Protein AF-X1AEB2-F1 (afdb_monomer)

Mean predicted aligned error: 13.51 Å

Solvent-accessible surface area (backbone atoms only — not comparable to full-atom values): 13154 Å² total; per-residue (Å²): 128,85,58,69,58,67,77,50,51,92,64,66,49,50,8,52,61,32,10,14,19,81,80,12,22,39,49,102,87,42,63,46,46,67,88,16,84,50,9,80,43,73,26,19,49,44,64,61,50,51,65,66,57,39,50,47,50,43,33,65,44,24,44,47,94,62,36,56,89,68,48,69,84,74,52,98,51,64,59,78,21,71,39,35,38,60,48,68,48,100,84,70,50,76,34,51,29,34,42,49,51,53,64,23,59,37,31,46,43,69,50,48,59,60,23,62,39,73,44,26,29,36,41,31,46,21,52,19,58,31,50,64,68,34,59,55,39,34,56,15,46,45,24,27,36,42,32,46,26,36,16,57,36,56,72,71,62,50,52,63,33,51,69,50,29,49,39,28,34,44,33,48,23,54,25,60,28,66,61,79,84,61,70,58,66,79,66,36,86,61,52,77,42,79,40,64,52,68,46,61,54,89,84,76,82,59,88,75,60,62,64,69,66,67,76,71,81,81,85,88,87,86,80,85,90,81,83,86,88,86,80,89,86,89,130

Nearest PDB structures (foldseek):
  7txh-assembly2_E  TM=8.711E-01  e=1.661E-03  Homo sapiens
  8ben-assembly4_D  TM=8.365E-01  e=1.568E-03  Mus musculus
  4psj-assembly1_A  TM=6.497E-01  e=6.962E-04  synthetic construct
  3rgx-assembly1_A  TM=7.515E-01  e=6.680E-03  Arabidopsis thaliana
  4pq8-assembly1_A  TM=6.400E-01  e=4.201E-03  synthetic construct

Foldseek 3Di:
DDDPCVVCPPQFQAADQQWEDLQRGDDPVTHTDHNLNLRRDGSHNDSQNPPLVLVVCQCVQFVVVQWPPWCPPVDPDRCPTPQWHWDADPVRDIFTATRARAPGQTEGEGDLSNLQRQNHAYYAPAPYQYAYDCPNNLNNANHAEDAHHHHQYADCPPVLSCLSHLYAEYHHAPYNHADDDDPSVVVNPNHLYDHHHPYNYDDDDDPVCVVNVVPPPDDDDDDDPDDDDDDDDDD

Organism: NCBI:txid412755

pLDDT: mean 79.97, std 20.57, range [28.36, 98.88]

InterPro domains:
  IPR001611 Leucine-rich repeat [PF00560] (120-135)
  IPR001611 Leucine-rich repeat [PF00560] (166-188)
  IPR032675 Leucine-rich repeat domain superfamily [G3DSA:3.80.10.10] (50-216)
  IPR052595 Leucine-rich repeat-containing protein 69/Receptor-like [PTHR48057] (47-199)

Radius of gyration: 23.83 Å; Cα contacts (8 Å, |Δi|>4): 465; chains: 1; bounding box: 68×34×89 Å

Secondary structure (DSSP, 8-state):
--SHHHHHGGG--BPPTT-B-TTSB--SS-PPBS--TT--STTBS-SS--HHHHHHHHHHHTTGGG-TT--TTSSS-GGGSTTEEEEE-TTS-EEEEEEE-TTS--EEE--GGGGG-TT--EEE--SSEEE---TTGGG-TT--EEE-TTS-----TTGGGGGGS---EEE--S----SPPPGGGTT-TT--EEE-TT--------TTHHHHTTS--SS----------------

Sequence (235 aa):
MSGAVAYYNCDAILCPIGSWAPEGRSTNSFECEEDCETATFMGSTTCDGDNMRILSDVYEAMNGDKWSDNNWFYSDDECEWTGITCYYGDGGQKFINRVELSDMKLSGTVPSSLFTLVGLEYLDLSNNFISFQFDGIENAKSLQVLDITSTGLDSFDYIEQLAGTSITELYMSNNNVNERIPDSIYDLTGLTILNVSKHLTAMRLHAHAQSFLSDSTSHQFLTPSLHSDCTQQIE

Structure (mmCIF, N/CA/C/O backbone):
data_AF-X1AEB2-F1
#
_entry.id   AF-X1AEB2-F1
#
loop_
_atom_site.group_PDB
_atom_site.id
_atom_site.type_symbol
_atom_site.label_atom_id
_atom_site.label_alt_id
_atom_site.label_comp_id
_atom_site.label_asym_id
_atom_site.label_entity_id
_atom_site.label_seq_id
_atom_site.pdbx_PDB_ins_code
_atom_site.Cartn_x
_atom_site.Cartn_y
_atom_site.Cartn_z
_atom_site.occupancy
_atom_site.B_iso_or_equiv
_atom_site.auth_seq_id
_atom_site.auth_comp_id
_atom_site.auth_asym_id
_atom_site.auth_atom_id
_atom_site.pdbx_PDB_model_num
ATOM 1 N N . MET A 1 1 ? 36.408 -0.844 -24.694 1.00 45.12 1 MET A N 1
ATOM 2 C CA . MET A 1 1 ? 35.111 -0.379 -24.169 1.00 45.12 1 MET A CA 1
ATOM 3 C C . MET A 1 1 ? 34.051 -1.060 -25.004 1.00 45.12 1 MET A C 1
ATOM 5 O O . MET A 1 1 ? 34.036 -0.847 -26.206 1.00 45.12 1 MET A O 1
ATOM 9 N N . SER A 1 2 ? 33.277 -1.952 -24.399 1.00 46.00 2 SER A N 1
ATOM 10 C CA . SER A 1 2 ? 32.191 -2.686 -25.056 1.00 46.00 2 SER A CA 1
ATOM 11 C C . SER A 1 2 ? 30.887 -2.249 -24.394 1.00 46.00 2 SER A C 1
ATOM 13 O O . SER A 1 2 ? 30.890 -2.010 -23.188 1.00 46.00 2 SER A O 1
ATOM 15 N N . GLY A 1 3 ? 29.813 -2.100 -25.167 1.00 55.41 3 GLY A N 1
ATOM 16 C CA . GLY A 1 3 ? 28.525 -1.578 -24.694 1.00 55.41 3 GLY A CA 1
ATOM 17 C C . GLY A 1 3 ? 27.989 -0.459 -25.590 1.00 55.41 3 GLY A C 1
ATOM 18 O O . GLY A 1 3 ? 28.616 -0.112 -26.591 1.00 55.41 3 GLY A O 1
ATOM 19 N N . ALA A 1 4 ? 26.840 0.116 -25.232 1.00 52.41 4 ALA A N 1
ATOM 20 C CA . ALA A 1 4 ? 26.136 1.120 -26.039 1.00 52.41 4 ALA A CA 1
ATOM 21 C C . ALA A 1 4 ? 27.009 2.336 -26.425 1.00 52.41 4 ALA A C 1
ATOM 23 O O . ALA A 1 4 ? 26.892 2.842 -27.537 1.00 52.41 4 ALA A O 1
ATOM 24 N N . VAL A 1 5 ? 27.961 2.734 -25.572 1.00 52.56 5 VAL A N 1
ATOM 25 C CA . VAL A 1 5 ? 28.935 3.814 -25.843 1.00 52.56 5 VAL A CA 1
ATOM 26 C C . VAL A 1 5 ? 29.824 3.518 -27.060 1.00 52.56 5 VAL A C 1
ATOM 28 O O . VAL A 1 5 ? 30.168 4.422 -27.813 1.00 52.56 5 VAL A O 1
ATOM 31 N N . ALA A 1 6 ? 30.176 2.252 -27.302 1.00 59.22 6 ALA A N 1
ATOM 32 C CA . ALA A 1 6 ? 30.982 1.864 -28.462 1.00 59.22 6 ALA A CA 1
ATOM 33 C C . ALA A 1 6 ? 30.172 1.823 -29.769 1.00 59.22 6 ALA A C 1
ATOM 35 O O . ALA A 1 6 ? 30.756 1.880 -30.847 1.00 59.22 6 ALA A O 1
ATOM 36 N N . TYR A 1 7 ? 28.844 1.702 -29.676 1.00 63.41 7 TYR A N 1
ATOM 37 C CA . TYR A 1 7 ? 27.950 1.626 -30.831 1.00 63.41 7 TYR A CA 1
ATOM 38 C C . TYR A 1 7 ? 27.425 3.008 -31.249 1.00 63.41 7 TYR A C 1
ATOM 40 O O . TYR A 1 7 ? 27.371 3.303 -32.439 1.00 63.41 7 TYR A O 1
ATOM 48 N N . TYR A 1 8 ? 27.086 3.868 -30.282 1.00 63.88 8 TYR A N 1
ATOM 49 C CA . TYR A 1 8 ? 26.501 5.195 -30.523 1.00 63.88 8 TYR A CA 1
ATOM 50 C C . TYR A 1 8 ? 27.502 6.360 -30.373 1.00 63.88 8 TYR A C 1
ATOM 52 O O . TYR A 1 8 ? 27.122 7.514 -30.535 1.00 63.88 8 TYR A O 1
ATOM 60 N N . ASN A 1 9 ? 28.784 6.089 -30.089 1.00 67.19 9 ASN A N 1
ATOM 61 C CA . ASN A 1 9 ? 29.819 7.110 -29.863 1.00 67.19 9 ASN A CA 1
ATOM 62 C C . ASN A 1 9 ? 29.365 8.191 -28.851 1.00 67.19 9 ASN A C 1
ATOM 64 O O . ASN A 1 9 ? 28.876 7.862 -27.773 1.00 67.19 9 ASN A O 1
ATOM 68 N N . CYS A 1 10 ? 29.553 9.476 -29.168 1.00 60.38 10 CYS A N 1
ATOM 69 C CA . CYS A 1 10 ? 29.233 10.605 -28.292 1.00 60.38 10 CYS A CA 1
ATOM 70 C C . CYS A 1 10 ? 27.743 10.995 -28.298 1.00 60.38 10 CYS A C 1
ATOM 72 O O . CYS A 1 10 ? 27.383 11.940 -27.602 1.00 60.38 10 CYS A O 1
ATOM 74 N N . ASP A 1 11 ? 26.890 10.278 -29.037 1.00 60.31 11 ASP A N 1
ATOM 75 C CA . ASP A 1 11 ? 25.451 10.565 -29.152 1.00 60.31 11 ASP A CA 1
ATOM 76 C C . ASP A 1 11 ? 24.613 9.834 -28.082 1.00 60.31 11 ASP A C 1
ATOM 78 O O . ASP A 1 11 ? 23.386 9.803 -28.133 1.00 60.31 11 ASP A O 1
ATOM 82 N N . ALA A 1 12 ? 25.264 9.227 -27.086 1.00 64.31 12 ALA A N 1
ATOM 83 C CA . ALA A 1 12 ? 24.610 8.562 -25.964 1.00 64.31 12 ALA A CA 1
ATOM 84 C C . ALA A 1 12 ? 24.383 9.539 -24.794 1.00 64.31 12 ALA A C 1
ATOM 86 O O . ALA A 1 12 ? 25.017 9.414 -23.745 1.00 64.31 12 ALA A O 1
ATOM 87 N N . ILE A 1 13 ? 23.498 10.527 -24.970 1.00 78.31 13 ILE A N 1
ATOM 88 C CA . ILE A 1 13 ? 23.087 11.415 -23.870 1.00 78.31 13 ILE A CA 1
ATOM 89 C C . ILE A 1 13 ? 22.086 10.663 -22.995 1.00 78.31 13 ILE A C 1
ATOM 91 O O . ILE A 1 13 ? 20.896 10.610 -23.306 1.00 78.31 13 ILE A O 1
ATOM 95 N N . LEU A 1 14 ? 22.589 10.053 -21.920 1.00 85.12 14 LEU A N 1
ATOM 96 C CA . LEU A 1 14 ? 21.755 9.413 -20.906 1.00 85.12 14 LEU A CA 1
ATOM 97 C C . LEU A 1 14 ? 20.730 10.405 -20.353 1.00 85.12 14 LEU A C 1
ATOM 99 O O . LEU A 1 14 ? 21.040 11.588 -20.195 1.00 85.12 14 LEU A O 1
ATOM 103 N N . CYS A 1 15 ? 19.534 9.912 -20.036 1.00 87.00 15 CYS A N 1
ATOM 104 C CA . CYS A 1 15 ? 18.516 10.755 -19.423 1.00 87.00 15 CYS A CA 1
ATOM 105 C C . CYS A 1 15 ? 19.023 11.336 -18.097 1.00 87.00 15 CYS A C 1
ATOM 107 O O . CYS A 1 15 ? 19.613 10.596 -17.303 1.00 87.00 15 CYS A O 1
ATOM 109 N N . PRO A 1 16 ? 18.888 12.651 -17.858 1.00 88.00 16 PRO A N 1
ATOM 110 C CA . PRO A 1 16 ? 19.284 13.241 -16.588 1.00 88.00 16 PRO A CA 1
ATOM 111 C C . PRO A 1 16 ? 18.495 12.640 -15.416 1.00 88.00 16 PRO A C 1
ATOM 113 O O . PRO A 1 16 ? 17.420 12.071 -15.588 1.00 88.00 16 PRO A O 1
ATOM 116 N N . ILE A 1 17 ? 19.038 12.779 -14.206 1.00 84.00 17 ILE A N 1
ATOM 117 C CA . ILE A 1 17 ? 18.308 12.451 -12.974 1.00 84.00 17 ILE A CA 1
ATOM 118 C C . ILE A 1 17 ? 16.997 13.248 -12.963 1.00 84.00 17 ILE A C 1
ATOM 120 O O . ILE A 1 17 ? 17.007 14.431 -13.306 1.00 84.00 17 ILE A O 1
ATOM 124 N N . GLY A 1 18 ? 15.896 12.612 -12.573 1.00 80.44 18 GLY A N 1
ATOM 125 C CA . GLY A 1 18 ? 14.560 13.199 -12.659 1.00 80.44 18 GLY A CA 1
ATOM 126 C C . GLY A 1 18 ? 13.882 12.995 -14.016 1.00 80.44 18 GLY A C 1
ATOM 127 O O . GLY A 1 18 ? 12.849 13.605 -14.271 1.00 80.44 18 GLY A O 1
ATOM 128 N N . SER A 1 19 ? 14.464 12.184 -14.907 1.00 87.25 19 SER A N 1
ATOM 129 C CA . SER A 1 19 ? 13.898 11.886 -16.225 1.00 87.25 19 SER A CA 1
ATOM 130 C C . SER A 1 19 ? 14.221 10.467 -16.687 1.00 87.25 19 SER A C 1
ATOM 132 O O . SER A 1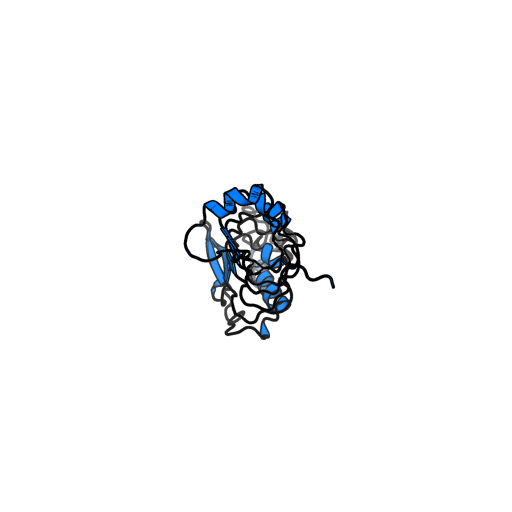 19 ? 15.201 9.858 -16.242 1.00 87.25 19 SER A O 1
ATOM 134 N N . TRP A 1 20 ? 13.429 9.947 -17.619 1.00 88.38 20 TRP A N 1
ATOM 135 C CA . TRP A 1 20 ? 13.590 8.591 -18.140 1.00 88.38 20 TRP A CA 1
ATOM 136 C C . TRP A 1 20 ? 13.324 8.520 -19.647 1.00 88.38 20 TRP A C 1
ATOM 138 O O . TRP A 1 20 ? 12.688 9.395 -20.224 1.00 88.38 20 TRP A O 1
ATOM 148 N N . ALA A 1 21 ? 13.800 7.459 -20.292 1.00 82.88 21 ALA A N 1
ATOM 149 C CA . ALA A 1 21 ? 13.379 7.060 -21.638 1.00 82.88 21 ALA A CA 1
ATOM 150 C C . ALA A 1 21 ? 13.563 5.545 -21.777 1.00 82.88 21 ALA A C 1
ATOM 152 O O . ALA A 1 21 ? 14.445 5.017 -21.107 1.00 82.88 21 ALA A O 1
ATOM 153 N N . PRO A 1 22 ? 12.848 4.830 -22.661 1.00 77.12 22 PRO A N 1
ATOM 154 C CA . PRO A 1 22 ? 12.946 3.367 -22.769 1.00 77.12 22 PRO A CA 1
ATOM 155 C C . PRO A 1 22 ? 14.379 2.837 -22.960 1.00 77.12 22 PRO A C 1
ATOM 157 O O . PRO A 1 22 ? 14.747 1.786 -22.440 1.00 77.12 22 PRO A O 1
ATOM 160 N N . GLU A 1 23 ? 15.230 3.581 -23.668 1.00 79.12 23 GLU A N 1
ATOM 161 C CA . GLU A 1 23 ? 16.638 3.237 -23.895 1.00 79.12 23 GLU A CA 1
ATOM 162 C C . GLU A 1 23 ? 17.606 3.857 -22.873 1.00 79.12 23 GLU A C 1
ATOM 164 O O . GLU A 1 23 ? 18.828 3.770 -23.051 1.00 79.12 23 GLU A O 1
ATOM 169 N N . GLY A 1 24 ? 17.085 4.521 -21.839 1.00 81.62 24 GLY A N 1
ATOM 170 C CA . GLY A 1 24 ? 17.862 5.220 -20.818 1.00 81.62 24 GLY A CA 1
ATOM 171 C C . GLY A 1 24 ? 18.616 6.424 -21.375 1.00 81.62 24 GLY A C 1
ATOM 172 O O . GLY A 1 24 ? 19.603 6.879 -20.803 1.00 81.62 24 GLY A O 1
ATOM 173 N N . ARG A 1 25 ? 18.223 6.920 -22.546 1.00 86.69 25 ARG A N 1
ATOM 174 C CA . ARG A 1 25 ? 18.853 8.057 -23.210 1.00 86.69 25 ARG A CA 1
ATOM 175 C C . ARG A 1 25 ? 17.882 8.726 -24.158 1.00 86.69 25 ARG A C 1
ATOM 177 O O . ARG A 1 25 ? 17.002 8.068 -24.705 1.00 86.69 25 ARG A O 1
ATOM 184 N N . SER A 1 26 ? 18.144 9.993 -24.436 1.00 83.38 26 SER A N 1
ATOM 185 C CA . SER A 1 26 ? 17.472 10.678 -25.529 1.00 83.38 26 SER A CA 1
ATOM 186 C C . SER A 1 26 ? 17.953 10.109 -26.869 1.00 83.38 26 SER A C 1
ATOM 188 O O . SER A 1 26 ? 19.142 9.842 -27.077 1.00 83.38 26 SER A O 1
ATOM 190 N N . THR A 1 27 ? 17.016 9.885 -27.781 1.00 79.88 27 THR A N 1
ATOM 191 C CA . THR A 1 27 ? 17.236 9.445 -29.156 1.00 79.88 27 THR A CA 1
ATOM 192 C C . THR A 1 27 ? 16.414 10.313 -30.105 1.00 79.88 27 THR A C 1
ATOM 194 O O . THR A 1 27 ? 15.501 11.022 -29.698 1.00 79.88 27 THR A O 1
ATOM 197 N N . ASN A 1 28 ? 16.659 10.191 -31.411 1.00 78.94 28 ASN A N 1
ATOM 198 C CA . ASN A 1 28 ? 15.842 10.869 -32.427 1.00 78.94 28 ASN A CA 1
ATOM 199 C C . ASN A 1 28 ? 14.360 10.442 -32.421 1.00 78.94 28 ASN A C 1
ATOM 201 O O . ASN A 1 28 ? 13.561 11.022 -33.152 1.00 78.94 28 ASN A O 1
ATOM 205 N N . SER A 1 29 ? 14.010 9.368 -31.708 1.00 78.19 29 SER A N 1
ATOM 206 C CA . SER A 1 29 ? 12.657 8.803 -31.659 1.00 78.19 29 SER A CA 1
ATOM 207 C C . SER A 1 29 ? 12.001 8.930 -30.286 1.00 78.19 29 SER A C 1
ATOM 209 O O . SER A 1 29 ? 10.782 8.839 -30.211 1.00 78.19 29 SER A O 1
ATOM 211 N N . PHE A 1 30 ? 12.792 9.142 -29.234 1.00 73.81 30 PHE A N 1
ATOM 212 C CA . PHE A 1 30 ? 12.340 9.225 -27.850 1.00 73.81 30 PHE A CA 1
ATOM 213 C C . PHE A 1 30 ? 13.208 10.223 -27.095 1.00 73.81 30 PHE A C 1
ATOM 215 O O . PHE A 1 30 ? 14.402 9.990 -26.918 1.00 73.81 30 PHE A O 1
ATOM 222 N N . GLU A 1 31 ? 12.611 11.330 -26.667 1.00 88.12 31 GLU A N 1
ATOM 223 C CA . GLU A 1 31 ? 13.245 12.271 -25.745 1.00 88.12 31 GLU A CA 1
ATOM 224 C C . GLU A 1 31 ? 13.062 11.785 -24.303 1.00 88.12 31 GLU A C 1
ATOM 226 O O . GLU A 1 31 ? 12.172 10.984 -24.021 1.00 88.12 31 GLU A O 1
ATOM 231 N N . CYS A 1 32 ? 13.927 12.244 -23.399 1.00 87.25 32 CYS A N 1
ATOM 232 C CA . CYS A 1 32 ? 13.776 11.929 -21.985 1.00 87.25 32 CYS A CA 1
ATOM 233 C C . CYS A 1 32 ? 12.569 12.676 -21.430 1.00 87.25 32 CYS A C 1
ATOM 235 O O . CYS A 1 32 ? 12.519 13.903 -21.498 1.00 87.25 32 CYS A O 1
ATOM 237 N N . GLU A 1 33 ? 11.613 11.933 -20.895 1.00 86.19 33 GLU A N 1
ATOM 238 C CA . GLU A 1 33 ? 10.446 12.491 -20.231 1.00 86.19 33 GLU A CA 1
ATOM 239 C C . GLU A 1 33 ? 10.867 12.997 -18.848 1.00 86.19 33 GLU A C 1
ATOM 241 O O . GLU A 1 33 ? 11.431 12.244 -18.049 1.00 86.19 33 GLU A O 1
ATOM 246 N N . GLU A 1 34 ? 10.671 14.297 -18.625 1.00 81.06 34 GLU A N 1
ATOM 247 C CA . GLU A 1 34 ? 10.978 15.002 -17.376 1.00 81.06 34 GLU A CA 1
ATOM 248 C C . GLU A 1 34 ? 9.889 14.756 -16.308 1.00 81.06 34 GLU A C 1
ATOM 250 O O . GLU A 1 34 ? 8.920 14.044 -16.557 1.00 81.06 34 GLU A O 1
ATOM 255 N N . ASP A 1 35 ? 10.058 15.318 -15.106 1.00 76.19 35 ASP A N 1
ATOM 256 C CA . ASP A 1 35 ? 9.158 15.145 -13.946 1.00 76.19 35 ASP A CA 1
ATOM 257 C C . ASP A 1 35 ? 9.061 13.707 -13.413 1.00 76.19 35 ASP A C 1
ATOM 259 O O . ASP A 1 35 ? 8.082 13.287 -12.797 1.00 76.19 35 ASP A O 1
ATOM 263 N N . CYS A 1 36 ? 10.145 12.960 -13.583 1.00 71.25 36 CYS A N 1
ATOM 264 C CA . CYS A 1 36 ? 10.282 11.616 -13.078 1.00 71.25 36 CYS A CA 1
ATOM 265 C C . CYS A 1 36 ? 11.038 11.592 -11.743 1.00 71.25 36 CYS A C 1
ATOM 267 O O . CYS A 1 36 ? 12.209 11.212 -11.689 1.00 71.25 36 CYS A O 1
ATOM 269 N N . GLU A 1 37 ? 10.397 12.015 -10.649 1.00 67.81 37 GLU A N 1
ATOM 270 C CA . GLU A 1 37 ? 11.043 12.151 -9.323 1.00 67.81 37 GLU A CA 1
ATOM 271 C C . GLU A 1 37 ? 11.687 10.848 -8.807 1.00 67.81 37 GLU A C 1
ATOM 273 O O . GLU A 1 37 ? 12.601 10.861 -7.980 1.00 67.81 37 GLU A O 1
ATOM 278 N N . THR A 1 38 ? 11.243 9.712 -9.337 1.00 67.62 38 THR A N 1
ATOM 279 C CA . THR A 1 38 ? 11.718 8.364 -9.032 1.00 67.62 38 THR A CA 1
ATOM 280 C C . THR A 1 38 ? 12.955 7.934 -9.836 1.00 67.62 38 THR A C 1
ATOM 282 O O . THR A 1 38 ? 13.644 6.994 -9.426 1.00 67.62 38 THR A O 1
ATOM 285 N N . ALA A 1 39 ? 13.284 8.620 -10.937 1.00 74.38 39 ALA A N 1
ATOM 286 C CA . ALA A 1 39 ? 14.457 8.370 -11.774 1.00 74.38 39 ALA A CA 1
ATOM 287 C C . ALA A 1 39 ? 15.728 8.962 -11.139 1.00 74.38 39 ALA A C 1
ATOM 289 O O . ALA A 1 39 ? 16.251 9.998 -11.554 1.00 74.38 39 ALA A O 1
ATOM 290 N N . THR A 1 40 ? 16.248 8.304 -10.104 1.00 76.25 40 THR A N 1
ATOM 291 C CA . THR A 1 40 ? 17.387 8.802 -9.308 1.00 76.25 40 THR A CA 1
ATOM 292 C C . THR A 1 40 ? 18.758 8.587 -9.959 1.00 76.25 40 THR A C 1
ATOM 294 O O . THR A 1 40 ? 19.759 9.130 -9.485 1.00 76.25 40 THR A O 1
ATOM 297 N N . PHE A 1 41 ? 18.822 7.842 -11.068 1.00 76.75 41 PHE A N 1
ATOM 298 C CA . PHE A 1 41 ? 20.057 7.537 -11.790 1.00 76.75 41 PHE A CA 1
ATOM 299 C C . PHE A 1 41 ? 20.054 8.128 -13.202 1.00 76.75 41 PHE A C 1
ATOM 301 O O . PHE A 1 41 ? 19.031 8.140 -13.890 1.00 76.75 41 PHE A O 1
ATOM 308 N N . MET A 1 42 ? 21.230 8.575 -13.661 1.00 82.81 42 MET A N 1
ATOM 309 C CA . MET A 1 42 ? 21.408 8.947 -15.065 1.00 82.81 42 MET A CA 1
ATOM 310 C C . MET A 1 42 ? 21.142 7.742 -15.964 1.00 82.81 42 MET A C 1
ATOM 312 O O . MET A 1 42 ? 21.782 6.699 -15.834 1.00 82.81 42 MET A O 1
ATOM 316 N N . GLY A 1 43 ? 20.240 7.940 -16.912 1.00 81.19 43 GLY A N 1
ATOM 317 C CA . GLY A 1 43 ? 19.831 6.962 -17.897 1.00 81.19 43 GLY A CA 1
ATOM 318 C C . GLY A 1 43 ? 18.813 5.949 -17.404 1.00 81.19 43 GLY A C 1
ATOM 319 O O . GLY A 1 43 ? 18.841 4.797 -17.832 1.00 81.19 43 GLY A O 1
ATOM 320 N N . SER A 1 44 ? 17.919 6.385 -16.518 1.00 80.50 44 SER A N 1
ATOM 321 C CA . SER A 1 44 ? 16.774 5.589 -16.084 1.00 80.50 44 SER A CA 1
ATOM 322 C C . SER A 1 44 ? 15.941 5.150 -17.293 1.00 80.50 44 SER A C 1
ATOM 324 O O . SER A 1 44 ? 15.605 5.959 -18.161 1.00 80.50 44 SER A O 1
ATOM 326 N N . THR A 1 45 ? 15.666 3.846 -17.364 1.00 77.75 45 THR A N 1
ATOM 327 C CA . THR A 1 45 ? 14.912 3.218 -18.465 1.00 77.75 45 THR A CA 1
ATOM 328 C C . THR A 1 45 ? 13.420 3.097 -18.182 1.00 77.75 45 THR A C 1
ATOM 330 O O . THR A 1 45 ? 12.667 2.661 -19.047 1.00 77.75 45 THR A O 1
ATOM 333 N N . THR A 1 46 ? 12.994 3.511 -16.988 1.00 68.88 46 THR A N 1
ATOM 334 C CA . THR A 1 46 ? 11.614 3.497 -16.499 1.00 68.88 46 THR A CA 1
ATOM 335 C C . THR A 1 46 ? 11.366 4.738 -15.647 1.00 68.88 46 THR A C 1
ATOM 337 O O . THR A 1 46 ? 12.302 5.241 -15.018 1.00 68.88 46 THR A O 1
ATOM 340 N N . CYS A 1 47 ? 10.115 5.209 -15.614 1.00 66.50 47 CYS A N 1
ATOM 341 C CA . CYS A 1 47 ? 9.682 6.263 -14.689 1.00 66.50 47 CYS A CA 1
ATOM 342 C C . CYS A 1 47 ? 8.931 5.784 -13.459 1.00 66.50 47 CYS A C 1
ATOM 344 O O . CYS A 1 47 ? 8.452 6.568 -12.644 1.00 66.50 47 CYS A O 1
ATOM 346 N N . ASP A 1 48 ? 8.847 4.479 -13.293 1.00 62.09 48 ASP A N 1
ATOM 347 C CA . ASP A 1 48 ? 8.410 3.912 -12.041 1.00 62.09 48 ASP A CA 1
ATOM 348 C C . ASP A 1 48 ? 9.655 3.750 -11.185 1.00 62.09 48 ASP A C 1
ATOM 350 O O . ASP A 1 48 ? 10.674 3.218 -11.644 1.00 62.09 48 ASP A O 1
ATOM 354 N N . GLY A 1 49 ? 9.604 4.275 -9.959 1.00 61.03 49 GLY A N 1
ATOM 355 C CA . GLY A 1 49 ? 10.642 4.000 -8.978 1.00 61.03 49 GLY A CA 1
ATOM 356 C C . GLY A 1 49 ? 10.740 2.502 -8.877 1.00 61.03 49 GLY A C 1
ATOM 357 O O . GLY A 1 49 ? 9.750 1.897 -8.496 1.00 61.03 49 GLY A O 1
ATOM 358 N N . ASP A 1 50 ? 11.881 1.959 -9.307 1.00 70.69 50 ASP A N 1
ATOM 359 C CA . ASP A 1 50 ? 12.113 0.527 -9.467 1.00 70.69 50 ASP A CA 1
ATOM 360 C C . ASP A 1 50 ? 11.320 -0.239 -8.405 1.00 70.69 50 ASP A C 1
ATOM 362 O O . ASP A 1 50 ? 11.558 -0.039 -7.209 1.00 70.69 50 ASP A O 1
ATOM 366 N N . ASN A 1 51 ? 10.313 -1.014 -8.826 1.00 84.25 51 ASN A N 1
ATOM 367 C CA . ASN A 1 51 ? 9.460 -1.777 -7.914 1.00 84.25 51 ASN A CA 1
ATOM 368 C C . ASN A 1 51 ? 10.333 -2.526 -6.900 1.00 84.25 51 ASN A C 1
ATOM 370 O O . ASN A 1 51 ? 10.019 -2.569 -5.713 1.00 84.25 51 ASN A O 1
ATOM 374 N N . MET A 1 52 ? 11.489 -3.021 -7.353 1.00 82.94 52 MET A N 1
ATOM 375 C CA . MET A 1 52 ? 12.479 -3.687 -6.523 1.00 82.94 52 MET A CA 1
ATOM 376 C C . MET A 1 52 ? 13.059 -2.775 -5.435 1.00 82.94 52 MET A C 1
ATOM 378 O O . MET A 1 52 ? 13.258 -3.231 -4.313 1.00 82.94 52 MET A O 1
ATOM 382 N N . ARG A 1 53 ? 13.300 -1.486 -5.710 1.00 83.31 53 ARG A N 1
ATOM 383 C CA . ARG A 1 53 ? 13.732 -0.495 -4.708 1.00 83.31 53 ARG A CA 1
ATOM 384 C C . ARG A 1 53 ? 12.639 -0.244 -3.675 1.00 83.31 53 ARG A C 1
ATOM 386 O O . ARG A 1 53 ? 12.931 -0.275 -2.487 1.00 83.31 53 ARG A O 1
ATOM 393 N N . ILE A 1 54 ? 11.400 -0.018 -4.115 1.00 90.00 54 ILE A N 1
ATOM 394 C CA . ILE A 1 54 ? 10.271 0.207 -3.197 1.00 90.00 54 ILE A CA 1
ATOM 395 C C . ILE A 1 54 ? 10.079 -1.014 -2.293 1.00 90.00 54 ILE A C 1
ATOM 397 O O . ILE A 1 54 ? 9.987 -0.877 -1.076 1.00 90.00 54 ILE A O 1
ATOM 401 N N . LEU A 1 55 ? 10.082 -2.216 -2.868 1.00 93.38 55 LEU A N 1
ATOM 402 C CA . LEU A 1 55 ? 9.989 -3.448 -2.093 1.00 93.38 55 LEU A CA 1
ATOM 403 C C . LEU A 1 55 ? 11.223 -3.652 -1.198 1.00 93.38 55 LEU A C 1
ATOM 405 O O . LEU A 1 55 ? 11.077 -4.095 -0.067 1.00 93.38 55 LEU A O 1
ATOM 409 N N . SER A 1 56 ? 12.427 -3.261 -1.619 1.00 91.25 56 SER A N 1
ATOM 410 C CA . SER A 1 56 ? 13.604 -3.297 -0.736 1.00 91.25 56 SER A CA 1
ATOM 411 C C . SER A 1 56 ? 13.421 -2.405 0.495 1.00 91.25 56 SER A C 1
ATOM 413 O O . SER A 1 56 ? 13.691 -2.854 1.608 1.00 91.25 56 SER A O 1
ATOM 415 N N . ASP A 1 57 ? 12.875 -1.195 0.325 1.00 92.25 57 ASP A N 1
ATOM 416 C CA . ASP A 1 57 ? 12.553 -0.303 1.446 1.00 92.25 57 ASP A CA 1
ATOM 417 C C . ASP A 1 57 ? 11.538 -0.964 2.402 1.00 92.25 57 ASP A C 1
ATOM 419 O O . ASP A 1 57 ? 11.699 -0.904 3.621 1.00 92.25 57 ASP A O 1
ATOM 423 N N . VAL A 1 58 ? 10.510 -1.636 1.862 1.00 95.44 58 VAL A N 1
ATOM 424 C CA . VAL A 1 58 ? 9.512 -2.397 2.642 1.00 95.44 58 VAL A CA 1
ATOM 425 C C . VAL A 1 58 ? 10.174 -3.522 3.432 1.00 95.44 58 VAL A C 1
ATOM 427 O O . VAL A 1 58 ? 9.930 -3.660 4.632 1.00 95.44 58 VAL A O 1
ATOM 430 N N . TYR A 1 59 ? 11.042 -4.302 2.787 1.00 95.50 59 TYR A N 1
ATOM 431 C CA . TYR A 1 59 ? 11.775 -5.386 3.432 1.00 95.50 59 TYR A CA 1
ATOM 432 C C . TYR A 1 59 ? 12.629 -4.864 4.592 1.00 95.50 59 TYR A C 1
ATOM 434 O O . TYR A 1 59 ? 12.559 -5.392 5.702 1.00 95.50 59 TYR A O 1
ATOM 442 N N . GLU A 1 60 ? 13.410 -3.806 4.373 1.00 94.88 60 GLU A N 1
ATOM 443 C CA . GLU A 1 60 ? 14.282 -3.237 5.402 1.00 94.88 60 GLU A CA 1
ATOM 444 C C . GLU A 1 60 ? 13.483 -2.616 6.557 1.00 94.88 60 GLU A C 1
ATOM 446 O O . GLU A 1 60 ? 13.724 -2.934 7.727 1.00 94.88 60 GLU A O 1
ATOM 451 N N . ALA A 1 61 ? 12.494 -1.774 6.246 1.00 95.75 61 ALA A N 1
ATOM 452 C CA . ALA A 1 61 ? 11.703 -1.047 7.240 1.00 95.75 61 ALA A CA 1
ATOM 453 C C . ALA A 1 61 ? 10.852 -1.973 8.122 1.00 95.75 61 ALA A C 1
ATOM 455 O O . ALA A 1 61 ? 10.594 -1.663 9.292 1.00 95.75 61 ALA A O 1
ATOM 456 N N . MET A 1 62 ? 10.434 -3.118 7.575 1.00 96.31 62 MET A N 1
ATOM 457 C CA . MET A 1 62 ? 9.508 -4.040 8.230 1.00 96.31 62 MET A CA 1
ATOM 458 C C . MET A 1 62 ? 10.179 -5.338 8.717 1.00 96.31 62 MET A C 1
ATOM 460 O O . MET A 1 62 ? 9.497 -6.331 8.985 1.00 96.31 62 MET A O 1
ATOM 464 N N . ASN A 1 63 ? 11.506 -5.322 8.908 1.00 95.62 63 ASN A N 1
ATOM 465 C CA . ASN A 1 63 ? 12.309 -6.436 9.435 1.00 95.62 63 ASN A CA 1
ATOM 466 C C . ASN A 1 63 ? 12.185 -7.739 8.614 1.00 95.62 63 ASN A C 1
ATOM 468 O O . ASN A 1 63 ? 11.959 -8.811 9.183 1.00 95.62 63 ASN A O 1
ATOM 472 N N . GLY A 1 64 ? 12.373 -7.642 7.297 1.00 94.38 64 GLY A N 1
ATOM 473 C CA . GLY A 1 64 ? 12.305 -8.718 6.298 1.00 94.38 64 GLY A CA 1
ATOM 474 C C . GLY A 1 64 ? 12.958 -10.039 6.687 1.00 94.38 64 GLY A C 1
ATOM 475 O O . GLY A 1 64 ? 12.386 -11.109 6.477 1.00 94.38 64 GLY A O 1
ATOM 476 N N . ASP A 1 65 ? 14.107 -9.965 7.362 1.00 93.31 65 ASP A N 1
ATOM 477 C CA . ASP A 1 65 ? 14.877 -11.130 7.820 1.00 93.31 65 ASP A CA 1
ATOM 478 C C . ASP A 1 65 ? 14.129 -12.015 8.834 1.00 93.31 65 ASP A C 1
ATOM 480 O O . ASP A 1 65 ? 14.553 -13.135 9.126 1.00 93.31 65 ASP A O 1
ATOM 484 N N . LYS A 1 66 ? 13.042 -11.508 9.429 1.00 94.56 66 LYS A N 1
ATOM 485 C CA . LYS A 1 66 ? 12.232 -12.209 10.438 1.00 94.56 66 LYS A CA 1
ATOM 486 C C . LYS A 1 66 ? 10.893 -12.704 9.903 1.00 94.56 66 LYS A C 1
ATOM 488 O O . LYS A 1 66 ? 10.133 -13.300 10.673 1.00 94.56 66 LYS A O 1
ATOM 493 N N . TRP A 1 67 ? 10.589 -12.438 8.637 1.00 95.00 67 TRP A N 1
ATOM 494 C CA . TRP A 1 67 ? 9.311 -12.815 8.053 1.00 95.00 67 TRP A CA 1
ATOM 495 C C . TRP A 1 67 ? 9.177 -14.336 7.942 1.00 95.00 67 TRP A C 1
ATOM 497 O O . TRP A 1 67 ? 10.164 -15.065 7.829 1.00 95.00 67 TRP A O 1
ATOM 507 N N . SER A 1 68 ? 7.943 -14.830 7.992 1.00 92.06 68 SER A N 1
ATOM 508 C CA . SER A 1 68 ? 7.661 -16.260 7.807 1.00 92.06 68 SER A CA 1
ATOM 509 C C . SER A 1 68 ? 7.652 -16.619 6.319 1.00 92.06 68 SER A C 1
ATOM 511 O O . SER A 1 68 ? 7.080 -15.875 5.532 1.00 92.06 68 SER A O 1
ATOM 513 N N . ASP A 1 69 ? 8.270 -17.748 5.949 1.00 81.19 69 ASP A N 1
ATOM 514 C CA . ASP A 1 69 ? 8.256 -18.322 4.589 1.00 81.19 69 ASP A CA 1
ATOM 515 C C . ASP A 1 69 ? 8.516 -17.299 3.461 1.00 81.19 69 ASP A C 1
ATOM 517 O O . ASP A 1 69 ? 7.836 -17.244 2.434 1.00 81.19 69 ASP A O 1
ATOM 521 N N . ASN A 1 70 ? 9.537 -16.468 3.673 1.00 83.50 70 ASN A N 1
ATOM 522 C CA . ASN A 1 70 ? 9.919 -15.386 2.780 1.00 83.50 70 ASN A CA 1
ATOM 523 C C . ASN A 1 70 ? 10.903 -15.863 1.692 1.00 83.50 70 ASN A C 1
ATOM 525 O O . ASN A 1 70 ? 11.963 -16.405 2.010 1.00 83.50 70 ASN A O 1
ATOM 529 N N . ASN A 1 71 ? 10.567 -15.646 0.417 1.00 91.75 71 ASN A N 1
ATOM 530 C CA . ASN A 1 71 ? 11.443 -15.896 -0.736 1.00 91.75 71 ASN A CA 1
ATOM 531 C C . ASN A 1 71 ? 11.914 -14.598 -1.431 1.00 91.75 71 ASN A C 1
ATOM 533 O O . ASN A 1 71 ? 12.398 -14.654 -2.563 1.00 91.75 71 ASN A O 1
ATOM 537 N N . TRP A 1 72 ? 11.735 -13.433 -0.803 1.00 92.12 72 TRP A N 1
ATOM 538 C CA . TRP A 1 72 ? 12.143 -12.152 -1.375 1.00 92.12 72 TRP A CA 1
ATOM 539 C C . TRP A 1 72 ? 13.637 -12.177 -1.706 1.00 92.12 72 TRP A C 1
ATOM 541 O O . TRP A 1 72 ? 14.438 -12.776 -0.984 1.00 92.12 72 TRP A O 1
ATOM 551 N N . PHE A 1 73 ? 13.998 -11.554 -2.830 1.00 87.38 73 PHE A N 1
ATOM 552 C CA . PHE A 1 73 ? 15.345 -11.573 -3.418 1.00 87.38 73 PHE A CA 1
ATOM 553 C C . PHE A 1 73 ? 15.848 -12.942 -3.912 1.00 87.38 73 PHE A C 1
ATOM 555 O O . PHE A 1 73 ? 17.018 -13.065 -4.275 1.00 87.38 73 PHE A O 1
ATOM 562 N N . TYR A 1 74 ? 15.006 -13.982 -3.951 1.00 86.31 74 TYR A N 1
ATOM 563 C CA . TYR A 1 74 ? 15.393 -15.274 -4.535 1.00 86.31 74 TYR A CA 1
ATOM 564 C C . TYR A 1 74 ? 15.402 -15.254 -6.073 1.00 86.31 74 TYR A C 1
ATOM 566 O O . TYR A 1 74 ? 16.142 -16.016 -6.696 1.00 86.31 74 TYR A O 1
ATOM 574 N N . SER A 1 75 ? 14.580 -14.389 -6.669 1.00 86.44 75 SER A N 1
ATOM 575 C CA . SER A 1 75 ? 14.447 -14.188 -8.113 1.00 86.44 75 SER A CA 1
ATOM 576 C C . SER A 1 75 ? 14.673 -12.723 -8.470 1.00 86.44 75 SER A C 1
ATOM 578 O O . SER A 1 75 ? 14.330 -11.840 -7.680 1.00 86.44 75 SER A O 1
ATOM 580 N N . ASP A 1 76 ? 15.202 -12.492 -9.673 1.00 81.50 76 ASP A N 1
ATOM 581 C CA . ASP A 1 76 ? 15.313 -11.162 -10.286 1.00 81.50 76 ASP A CA 1
ATOM 582 C C . ASP A 1 76 ? 13.944 -10.638 -10.776 1.00 81.50 76 ASP A C 1
ATOM 584 O O . ASP A 1 76 ? 13.849 -9.496 -11.220 1.00 81.50 76 ASP A O 1
ATOM 588 N N . ASP A 1 77 ? 12.889 -11.464 -10.724 1.00 86.19 77 ASP A N 1
ATOM 589 C CA . ASP A 1 77 ? 11.508 -11.042 -10.959 1.00 86.19 77 ASP A CA 1
ATOM 590 C C . ASP A 1 77 ? 10.759 -10.906 -9.628 1.00 86.19 77 ASP A C 1
ATOM 592 O O . ASP A 1 77 ? 10.433 -11.896 -8.968 1.00 86.19 77 ASP A O 1
ATOM 596 N N . GLU A 1 78 ? 10.455 -9.667 -9.239 1.00 89.62 78 GLU A N 1
ATOM 597 C CA . GLU A 1 78 ? 9.733 -9.355 -8.006 1.00 89.62 78 GLU A CA 1
ATOM 598 C C . GLU A 1 78 ? 8.309 -9.921 -7.972 1.00 89.62 78 GLU A C 1
ATOM 600 O O . GLU A 1 78 ? 7.732 -10.102 -6.904 1.00 89.62 78 GLU A O 1
ATOM 605 N N . CYS A 1 79 ? 7.755 -10.281 -9.130 1.00 92.44 79 CYS A N 1
ATOM 606 C CA . CYS A 1 79 ? 6.445 -10.916 -9.243 1.00 92.44 79 CYS A CA 1
ATOM 607 C C . CYS A 1 79 ? 6.441 -12.385 -8.791 1.00 92.44 79 CYS A C 1
ATOM 609 O O . CYS A 1 79 ? 5.375 -12.982 -8.658 1.00 92.44 79 CYS A O 1
ATOM 611 N N . GLU A 1 80 ? 7.616 -12.986 -8.572 1.00 92.81 80 GLU A N 1
ATOM 612 C CA . GLU A 1 80 ? 7.756 -14.322 -7.980 1.00 92.81 80 GLU A CA 1
ATOM 613 C C . GLU A 1 80 ? 7.904 -14.271 -6.450 1.00 92.81 80 GLU A C 1
ATOM 615 O O . GLU A 1 80 ? 7.990 -15.315 -5.792 1.00 92.81 80 GLU A O 1
ATOM 620 N N . TRP A 1 81 ? 7.964 -13.070 -5.866 1.00 94.75 81 TRP A N 1
ATOM 621 C CA . TRP A 1 81 ? 8.156 -12.892 -4.433 1.00 94.75 81 TRP A CA 1
ATOM 622 C C . TRP A 1 81 ? 6.854 -13.144 -3.659 1.00 94.75 81 TRP A C 1
ATOM 624 O O . TRP A 1 81 ? 5.751 -12.859 -4.125 1.00 94.75 81 TRP A O 1
ATOM 634 N N . THR A 1 82 ? 6.977 -13.686 -2.447 1.00 95.62 82 THR A N 1
ATOM 635 C CA . THR A 1 82 ? 5.865 -14.042 -1.565 1.00 95.62 82 THR A CA 1
ATOM 636 C C . THR A 1 82 ? 4.988 -12.816 -1.348 1.00 95.62 82 THR A C 1
ATOM 638 O O . THR A 1 82 ? 5.471 -11.784 -0.880 1.00 95.62 82 THR A O 1
ATOM 641 N N . GLY A 1 83 ? 3.703 -12.947 -1.674 1.00 96.06 83 GLY A N 1
ATOM 642 C CA . GLY A 1 83 ? 2.715 -11.890 -1.479 1.00 96.06 83 GLY A CA 1
ATOM 643 C C . GLY A 1 83 ? 2.720 -10.791 -2.542 1.00 96.06 83 GLY A C 1
ATOM 644 O O . GLY A 1 83 ? 1.939 -9.856 -2.414 1.00 96.06 83 GLY A O 1
ATOM 645 N N . ILE A 1 84 ? 3.554 -10.867 -3.584 1.00 96.81 84 ILE A N 1
ATOM 646 C CA . ILE A 1 84 ? 3.566 -9.878 -4.669 1.00 96.81 84 ILE A CA 1
ATOM 647 C C . ILE A 1 84 ? 2.824 -10.434 -5.882 1.00 96.81 84 ILE A C 1
ATOM 649 O O . ILE A 1 84 ? 3.166 -11.489 -6.407 1.00 96.81 84 ILE A O 1
ATOM 653 N N . THR A 1 85 ? 1.814 -9.701 -6.355 1.00 97.25 85 THR A N 1
ATOM 654 C CA . THR A 1 85 ? 1.162 -9.975 -7.642 1.00 97.25 85 THR A CA 1
ATOM 655 C C . THR A 1 85 ? 1.373 -8.804 -8.582 1.00 97.25 85 THR A C 1
ATOM 657 O O . THR A 1 85 ? 1.136 -7.646 -8.223 1.00 97.25 85 THR A O 1
ATOM 660 N N . CYS A 1 86 ? 1.773 -9.130 -9.808 1.00 94.62 86 CYS A N 1
ATOM 661 C CA . CYS A 1 86 ? 1.925 -8.167 -10.883 1.00 94.62 86 CYS A CA 1
ATOM 662 C C . CYS A 1 86 ? 0.867 -8.345 -11.968 1.00 94.62 86 CYS A C 1
ATOM 664 O O . CYS A 1 86 ? 0.386 -9.451 -12.226 1.00 94.62 86 CYS A O 1
ATOM 666 N N . TYR A 1 87 ? 0.595 -7.261 -12.683 1.00 91.06 87 TYR A N 1
ATOM 667 C CA . TYR A 1 87 ? -0.125 -7.279 -13.946 1.00 91.06 87 TYR A CA 1
ATOM 668 C C . TYR A 1 87 ? 0.709 -6.635 -15.053 1.00 91.06 87 TYR A C 1
ATOM 670 O O . TYR A 1 87 ? 1.636 -5.861 -14.805 1.00 91.06 87 TYR A O 1
ATOM 678 N N . TYR A 1 88 ? 0.357 -6.974 -16.290 1.00 85.56 88 TYR A N 1
ATOM 679 C CA . TYR A 1 88 ? 0.977 -6.429 -17.490 1.00 85.56 88 TYR A CA 1
ATOM 680 C C . TYR A 1 88 ? -0.051 -5.573 -18.220 1.00 85.56 88 TYR A C 1
ATOM 682 O O . TYR A 1 88 ? -1.116 -6.069 -18.590 1.00 85.56 88 TYR A O 1
ATOM 690 N N . GLY A 1 89 ? 0.253 -4.289 -18.399 1.00 75.56 89 GLY A N 1
ATOM 691 C CA . GLY A 1 89 ? -0.586 -3.383 -19.180 1.00 75.56 89 GLY A CA 1
ATOM 692 C C . GLY A 1 89 ? -0.499 -3.661 -20.683 1.00 75.56 89 GLY A C 1
ATOM 693 O O . GLY A 1 89 ? 0.370 -4.399 -21.150 1.00 75.56 89 GLY A O 1
ATOM 694 N N . ASP A 1 90 ? -1.353 -2.999 -21.465 1.00 71.56 90 ASP A N 1
ATOM 695 C CA . ASP A 1 90 ? -1.438 -3.169 -22.927 1.00 71.56 90 ASP A CA 1
ATOM 696 C C . ASP A 1 90 ? -0.123 -2.840 -23.674 1.00 71.56 90 ASP A C 1
ATOM 698 O O . ASP A 1 90 ? 0.073 -3.263 -24.813 1.00 71.56 90 ASP A O 1
ATOM 702 N N . GLY A 1 91 ? 0.804 -2.121 -23.028 1.00 66.00 91 GLY A N 1
ATOM 703 C CA . GLY A 1 91 ? 2.152 -1.819 -23.528 1.00 66.00 91 GLY A CA 1
ATOM 704 C C . GLY A 1 91 ? 3.249 -2.798 -23.087 1.00 66.00 91 GLY A C 1
ATOM 705 O O . GLY A 1 91 ? 4.420 -2.550 -23.359 1.00 66.00 91 GLY A O 1
ATOM 706 N N . GLY A 1 92 ? 2.907 -3.878 -22.377 1.00 69.12 92 GLY A N 1
ATOM 707 C CA . GLY A 1 92 ? 3.877 -4.808 -21.785 1.00 69.12 92 GLY A CA 1
ATOM 708 C C . GLY A 1 92 ? 4.589 -4.271 -20.537 1.00 69.12 92 GLY A C 1
ATOM 709 O O . GLY A 1 92 ? 5.465 -4.950 -20.006 1.00 69.12 92 GLY A O 1
ATOM 710 N N . GLN A 1 93 ? 4.215 -3.080 -20.058 1.00 72.81 93 GLN A N 1
ATOM 711 C CA . GLN A 1 93 ? 4.699 -2.525 -18.796 1.00 72.81 93 GLN A CA 1
ATOM 712 C C . GLN A 1 93 ? 4.191 -3.368 -17.628 1.00 72.81 93 GLN A C 1
ATOM 714 O O . GLN A 1 93 ? 3.022 -3.762 -17.595 1.00 72.81 93 GLN A O 1
ATOM 719 N N . LYS A 1 94 ? 5.096 -3.646 -16.693 1.00 83.31 94 LYS A N 1
ATOM 720 C CA . LYS A 1 94 ? 4.861 -4.470 -15.513 1.00 83.31 94 LYS A CA 1
ATOM 721 C C . LYS A 1 94 ? 4.550 -3.573 -14.324 1.00 83.31 94 LYS A C 1
ATOM 723 O O . LYS A 1 94 ? 5.297 -2.641 -14.046 1.00 83.31 94 LYS A O 1
ATOM 728 N N . PHE A 1 95 ? 3.488 -3.892 -13.605 1.00 88.38 95 PHE A N 1
ATOM 729 C CA . PHE A 1 95 ? 3.049 -3.148 -12.433 1.00 88.38 95 PHE A CA 1
ATOM 730 C C . PHE A 1 95 ? 2.729 -4.115 -11.303 1.00 88.38 95 PHE A C 1
ATOM 732 O O . PHE A 1 95 ? 2.129 -5.159 -11.550 1.00 88.38 95 PHE A O 1
ATOM 739 N N . ILE A 1 96 ? 3.052 -3.751 -10.065 1.00 94.31 96 ILE A N 1
ATOM 740 C CA . ILE A 1 96 ? 2.557 -4.463 -8.884 1.00 94.31 96 ILE A CA 1
ATOM 741 C C . ILE A 1 96 ? 1.158 -3.942 -8.576 1.00 94.31 96 ILE A C 1
ATOM 743 O O . ILE A 1 96 ? 1.005 -2.748 -8.323 1.00 94.31 96 ILE A O 1
ATOM 747 N N . ASN A 1 97 ? 0.152 -4.819 -8.575 1.00 96.00 97 ASN A N 1
ATOM 748 C CA . ASN A 1 97 ? -1.201 -4.452 -8.152 1.00 96.00 97 ASN A CA 1
ATOM 749 C C . ASN A 1 97 ? -1.635 -5.031 -6.819 1.00 96.00 97 ASN A C 1
ATOM 751 O O . ASN A 1 97 ? -2.579 -4.502 -6.229 1.00 96.00 97 ASN A O 1
ATOM 755 N N . ARG A 1 98 ? -0.978 -6.083 -6.323 1.00 98.50 98 ARG A N 1
ATOM 756 C CA . ARG A 1 98 ? -1.317 -6.650 -5.014 1.00 98.50 98 ARG A CA 1
ATOM 757 C C . ARG A 1 98 ? -0.076 -6.882 -4.177 1.00 98.50 98 ARG A C 1
ATOM 759 O O . ARG A 1 98 ? 0.899 -7.453 -4.663 1.00 98.50 98 ARG A O 1
ATOM 766 N N . VAL A 1 99 ? -0.164 -6.455 -2.923 1.00 98.31 99 VAL A N 1
ATOM 767 C CA . VAL A 1 99 ? 0.796 -6.747 -1.860 1.00 98.31 99 VAL A CA 1
ATOM 768 C C . VAL A 1 99 ? 0.019 -7.409 -0.723 1.00 98.31 99 VAL A C 1
ATOM 770 O O . VAL A 1 99 ? -0.787 -6.769 -0.052 1.00 98.31 99 VAL A O 1
ATOM 773 N N . GLU A 1 100 ? 0.230 -8.709 -0.550 1.00 98.06 100 GLU A N 1
ATOM 774 C CA . GLU A 1 100 ? -0.510 -9.601 0.344 1.00 98.06 100 GLU A CA 1
ATOM 775 C C . GLU A 1 100 ? 0.460 -10.234 1.345 1.00 98.06 100 GLU A C 1
ATOM 777 O O . GLU A 1 100 ? 1.007 -11.312 1.117 1.00 98.06 100 GLU A O 1
ATOM 782 N N . LEU A 1 101 ? 0.705 -9.539 2.456 1.00 97.19 101 LEU A N 1
ATOM 783 C CA . LEU A 1 101 ? 1.699 -9.912 3.465 1.00 97.19 101 LEU A CA 1
ATOM 784 C C . LEU A 1 101 ? 1.054 -10.245 4.822 1.00 97.19 101 LEU A C 1
ATOM 786 O O . LEU A 1 101 ? 1.644 -10.022 5.883 1.00 97.19 101 LEU A O 1
ATOM 790 N N . SER A 1 102 ? -0.175 -10.768 4.802 1.00 97.81 102 SER A N 1
ATOM 791 C CA . SER A 1 102 ? -0.905 -11.167 6.010 1.00 97.81 102 SER A CA 1
ATOM 792 C C . SER A 1 102 ? -0.187 -12.284 6.779 1.00 97.81 102 SER A C 1
ATOM 794 O O . SER A 1 102 ? 0.353 -13.210 6.177 1.00 97.81 102 SER A O 1
ATOM 796 N N . ASP A 1 103 ? -0.190 -12.208 8.115 1.00 97.06 103 ASP A N 1
ATOM 797 C CA . ASP A 1 103 ? 0.378 -13.228 9.025 1.00 97.06 103 ASP A CA 1
ATOM 798 C C . ASP A 1 103 ? 1.855 -13.589 8.733 1.00 97.06 103 ASP A C 1
ATOM 800 O O . ASP A 1 103 ? 2.328 -14.707 8.951 1.00 97.06 103 ASP A O 1
ATOM 804 N N . MET A 1 104 ? 2.634 -12.616 8.253 1.00 96.25 104 MET A N 1
ATOM 805 C CA . MET A 1 104 ? 4.048 -12.811 7.919 1.00 96.25 104 MET A CA 1
ATOM 806 C C . MET A 1 104 ? 5.002 -12.485 9.070 1.00 96.25 104 MET A C 1
ATOM 808 O O . MET A 1 104 ? 6.214 -12.601 8.901 1.00 96.25 104 MET A O 1
ATOM 812 N N . LYS A 1 105 ? 4.494 -12.152 10.265 1.00 95.75 105 LYS A N 1
ATOM 813 C CA . LYS A 1 105 ? 5.279 -11.636 11.409 1.00 95.75 105 LYS A CA 1
ATOM 814 C C . LYS A 1 105 ? 6.022 -10.339 11.074 1.00 95.75 105 LYS A C 1
ATOM 816 O O . LYS A 1 105 ? 7.104 -10.085 11.614 1.00 95.75 105 LYS A O 1
ATOM 821 N N . LEU A 1 106 ? 5.442 -9.517 10.200 1.00 96.31 106 LEU A N 1
ATOM 822 C CA . LEU A 1 106 ? 5.982 -8.195 9.897 1.00 96.31 106 LEU A CA 1
ATOM 823 C C . LEU A 1 106 ? 6.063 -7.379 11.193 1.00 96.31 106 LEU A C 1
ATOM 825 O O . LEU A 1 106 ? 5.187 -7.472 12.061 1.00 96.31 106 LEU A O 1
ATOM 829 N N . SER A 1 107 ? 7.115 -6.574 11.323 1.00 96.81 107 SER A N 1
ATOM 830 C CA . SER A 1 107 ? 7.273 -5.655 12.453 1.00 96.81 107 SER A CA 1
ATOM 831 C C . SER A 1 107 ? 8.083 -4.434 12.060 1.00 96.81 107 SER A C 1
ATOM 833 O O . SER A 1 107 ? 8.947 -4.538 11.204 1.00 96.81 107 SER A O 1
ATOM 835 N N . GLY A 1 108 ? 7.863 -3.287 12.696 1.00 96.19 108 GLY A N 1
ATOM 836 C CA . GLY A 1 108 ? 8.465 -2.018 12.268 1.00 96.19 108 GLY A CA 1
ATOM 837 C C . GLY A 1 108 ? 7.408 -1.066 11.722 1.00 96.19 108 GLY A C 1
ATOM 838 O O . GLY A 1 108 ? 6.243 -1.197 12.083 1.00 96.19 108 GLY A O 1
ATOM 839 N N . THR A 1 109 ? 7.806 -0.098 10.897 1.00 95.81 109 THR A N 1
ATOM 840 C CA . THR A 1 109 ? 6.895 0.922 10.340 1.00 95.81 109 THR A CA 1
ATOM 841 C C . THR A 1 109 ? 6.709 0.683 8.851 1.00 95.81 109 THR A C 1
ATOM 843 O O . THR A 1 109 ? 7.678 0.359 8.168 1.00 95.81 109 THR A O 1
ATOM 846 N N . VAL A 1 110 ? 5.483 0.838 8.351 1.00 96.50 110 VAL A N 1
ATOM 847 C CA . VAL A 1 110 ? 5.217 0.759 6.907 1.00 96.50 110 VAL A CA 1
ATOM 848 C C . VAL A 1 110 ? 5.829 1.988 6.225 1.00 96.50 110 VAL A C 1
ATOM 850 O O . VAL A 1 110 ? 5.470 3.105 6.597 1.00 96.50 110 VAL A O 1
ATOM 853 N N . PRO A 1 111 ? 6.762 1.832 5.269 1.00 94.75 111 PRO A N 1
ATOM 854 C CA . PRO A 1 111 ? 7.362 2.977 4.597 1.00 94.75 111 PRO A CA 1
ATOM 855 C C . PRO A 1 111 ? 6.383 3.590 3.589 1.00 94.75 111 PRO A C 1
ATOM 857 O O . PRO A 1 111 ? 5.749 2.872 2.817 1.00 94.75 111 PRO A O 1
ATOM 860 N N . SER A 1 112 ? 6.311 4.923 3.533 1.00 91.00 112 SER A N 1
ATOM 861 C CA . SER A 1 112 ? 5.428 5.642 2.600 1.00 91.00 112 SER A CA 1
ATOM 862 C C . SER A 1 112 ? 5.786 5.420 1.125 1.00 91.00 112 SER A C 1
ATOM 864 O O . SER A 1 112 ? 4.936 5.606 0.257 1.00 91.00 112 SER A O 1
ATOM 866 N N . SER A 1 113 ? 7.002 4.941 0.825 1.00 88.62 113 SER A N 1
ATOM 867 C CA . SER A 1 113 ? 7.384 4.509 -0.525 1.00 88.62 113 SER A CA 1
ATOM 868 C C . SER A 1 113 ? 6.517 3.359 -1.046 1.00 88.62 113 SER A C 1
ATOM 870 O O . SER A 1 113 ? 6.320 3.260 -2.253 1.00 88.62 113 SER A O 1
ATOM 872 N N . LEU A 1 114 ? 5.917 2.540 -0.172 1.00 94.81 114 LEU A N 1
ATOM 873 C CA . LEU A 1 114 ? 4.949 1.516 -0.580 1.00 94.81 114 LEU A CA 1
ATOM 874 C C . LEU A 1 114 ? 3.753 2.131 -1.324 1.00 94.81 114 LEU A C 1
ATOM 876 O O . LEU A 1 114 ? 3.247 1.550 -2.283 1.00 94.81 114 LEU A O 1
ATOM 880 N N . PHE A 1 115 ? 3.331 3.330 -0.918 1.00 94.56 115 PHE A N 1
ATOM 881 C CA . PHE A 1 115 ? 2.201 4.035 -1.516 1.00 94.56 115 PHE A CA 1
ATOM 882 C C . PHE A 1 115 ? 2.534 4.685 -2.864 1.00 94.56 115 PHE A C 1
ATOM 884 O O . PHE A 1 115 ? 1.634 5.204 -3.515 1.00 94.56 115 PHE A O 1
ATOM 891 N N . THR A 1 116 ? 3.790 4.638 -3.322 1.00 89.38 116 THR A N 1
ATOM 892 C CA . THR A 1 116 ? 4.175 5.132 -4.653 1.00 89.38 116 THR A CA 1
ATOM 893 C C . THR A 1 116 ? 4.165 4.039 -5.723 1.00 89.38 116 THR A C 1
ATOM 895 O O . THR A 1 116 ? 4.535 4.303 -6.865 1.00 89.38 116 THR A O 1
ATOM 898 N N . LEU A 1 117 ? 3.743 2.813 -5.388 1.00 89.88 117 LEU A N 1
ATOM 899 C CA . LEU A 1 117 ? 3.450 1.772 -6.373 1.00 89.88 117 LEU A CA 1
ATOM 900 C C . LEU A 1 117 ? 2.216 2.174 -7.195 1.00 89.88 117 LEU A C 1
ATOM 902 O O . LEU A 1 117 ? 1.079 2.028 -6.751 1.00 89.88 117 LEU A O 1
ATOM 906 N N . VAL A 1 118 ? 2.444 2.662 -8.417 1.00 86.44 118 VAL A N 1
ATOM 907 C CA . VAL A 1 118 ? 1.409 3.236 -9.305 1.00 86.44 118 VAL A CA 1
ATOM 908 C C . VAL A 1 118 ? 0.242 2.272 -9.558 1.00 86.44 118 VAL A C 1
ATOM 910 O O . VAL A 1 118 ? -0.920 2.680 -9.643 1.00 86.44 118 VAL A O 1
ATOM 913 N N . GLY A 1 119 ? 0.549 0.980 -9.664 1.00 91.12 119 GLY A N 1
ATOM 914 C CA . GLY A 1 119 ? -0.428 -0.067 -9.936 1.00 91.12 119 GLY A CA 1
ATOM 915 C C . GLY A 1 119 ? -1.149 -0.626 -8.713 1.00 91.12 119 GLY A C 1
ATOM 916 O O . GLY A 1 119 ? -2.006 -1.478 -8.912 1.00 91.12 119 GLY A O 1
ATOM 917 N N . LEU A 1 120 ? -0.812 -0.209 -7.485 1.00 96.62 120 LEU A N 1
ATOM 918 C CA . LEU A 1 120 ? -1.281 -0.864 -6.262 1.00 96.62 120 LEU A CA 1
ATOM 919 C C . LEU A 1 120 ? -2.794 -0.703 -6.082 1.00 96.62 120 LEU A C 1
ATOM 921 O O . LEU A 1 120 ? -3.279 0.392 -5.820 1.00 96.62 120 LEU A O 1
ATOM 925 N N . GLU A 1 121 ? -3.526 -1.811 -6.173 1.00 98.44 121 GLU A N 1
ATOM 926 C CA . GLU A 1 121 ? -4.982 -1.879 -6.000 1.00 98.44 121 GLU A CA 1
ATOM 927 C C . GLU A 1 121 ? -5.372 -2.533 -4.672 1.00 98.44 121 GLU A C 1
ATOM 929 O O . GLU A 1 121 ? -6.395 -2.184 -4.081 1.00 98.44 121 GLU A O 1
ATOM 934 N N . TYR A 1 122 ? -4.562 -3.482 -4.199 1.00 98.81 122 TYR A N 1
ATOM 935 C CA . TYR A 1 122 ? -4.853 -4.300 -3.027 1.00 98.81 122 TYR A CA 1
ATOM 936 C C . TYR A 1 122 ? -3.646 -4.347 -2.092 1.00 98.81 122 TYR A C 1
ATOM 938 O O . TYR A 1 122 ? -2.573 -4.814 -2.482 1.00 98.81 12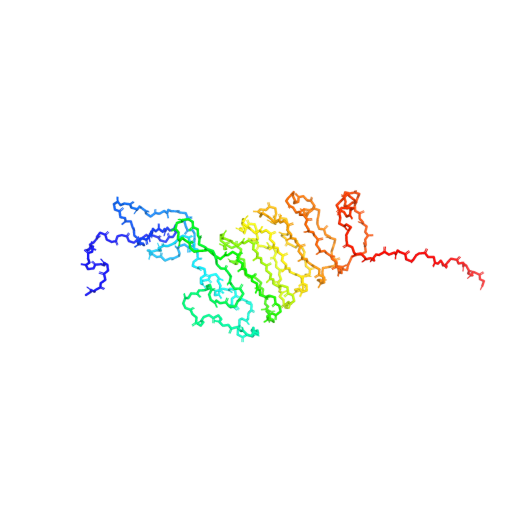2 TYR A O 1
ATOM 946 N N . LEU A 1 123 ? -3.836 -3.895 -0.853 1.00 98.81 123 LEU A N 1
ATOM 947 C CA . LEU A 1 123 ? -2.832 -3.964 0.201 1.00 98.81 123 LEU A CA 1
ATOM 948 C C . LEU A 1 123 ? -3.405 -4.678 1.427 1.00 98.81 123 LEU A C 1
ATOM 950 O O . LEU A 1 123 ? -4.296 -4.155 2.095 1.00 98.81 123 LEU A O 1
ATOM 954 N N . ASP A 1 124 ? -2.855 -5.847 1.741 1.00 98.75 124 ASP A N 1
ATOM 955 C CA . ASP A 1 124 ? -3.175 -6.610 2.946 1.00 98.75 124 ASP A CA 1
ATOM 956 C C . ASP A 1 124 ? -1.918 -6.790 3.797 1.00 98.75 124 ASP A C 1
ATOM 958 O O . ASP A 1 124 ? -0.971 -7.484 3.423 1.00 98.75 124 ASP A O 1
ATOM 962 N N . LEU A 1 125 ? -1.924 -6.137 4.957 1.00 98.50 125 LEU A N 1
ATOM 963 C CA . LEU A 1 125 ? -0.889 -6.228 5.984 1.00 98.50 125 LEU A CA 1
ATOM 964 C C . LEU A 1 125 ? -1.443 -6.829 7.282 1.00 98.50 125 LEU A C 1
ATOM 966 O O . LEU A 1 125 ? -0.817 -6.701 8.339 1.00 98.50 125 LEU A O 1
ATOM 970 N N . SER A 1 126 ? -2.619 -7.454 7.224 1.00 98.44 126 SER A N 1
ATOM 971 C CA . SER A 1 126 ? -3.363 -7.901 8.395 1.00 98.44 126 SER A CA 1
ATOM 972 C C . SER A 1 126 ? -2.606 -8.939 9.232 1.00 98.44 126 SER A C 1
ATOM 974 O O . SER A 1 126 ? -1.733 -9.661 8.755 1.00 98.44 126 SER A O 1
ATOM 976 N N . ASN A 1 127 ? -2.948 -9.032 10.517 1.00 97.81 127 ASN A N 1
ATOM 977 C CA . ASN A 1 127 ? -2.374 -10.007 11.453 1.00 97.81 127 ASN A CA 1
ATOM 978 C C . ASN A 1 127 ? -0.841 -9.913 11.578 1.00 97.81 127 ASN A C 1
ATOM 980 O O . ASN A 1 127 ? -0.140 -10.920 11.640 1.00 97.81 127 ASN A O 1
ATOM 984 N N . ASN A 1 128 ? -0.318 -8.691 11.650 1.00 97.75 128 ASN A N 1
ATOM 985 C CA . ASN A 1 128 ? 1.102 -8.412 11.853 1.00 97.75 128 ASN A CA 1
ATOM 986 C C . ASN A 1 128 ? 1.326 -7.453 13.034 1.00 97.75 128 ASN A C 1
ATOM 988 O O . ASN A 1 128 ? 0.383 -6.893 13.577 1.00 97.75 128 ASN A O 1
ATOM 992 N N . PHE A 1 129 ? 2.577 -7.248 13.452 1.00 95.69 129 PHE A N 1
ATOM 993 C CA . PHE A 1 129 ? 2.920 -6.374 14.584 1.00 95.69 129 PHE A CA 1
ATOM 994 C C . PHE A 1 129 ? 3.599 -5.090 14.102 1.00 95.69 129 PHE A C 1
ATOM 996 O O . PHE A 1 129 ? 4.776 -4.852 14.387 1.00 95.69 129 PHE A O 1
ATOM 1003 N N . ILE A 1 130 ? 2.866 -4.278 13.340 1.00 95.75 130 ILE A N 1
ATOM 1004 C CA . ILE A 1 130 ? 3.407 -3.126 12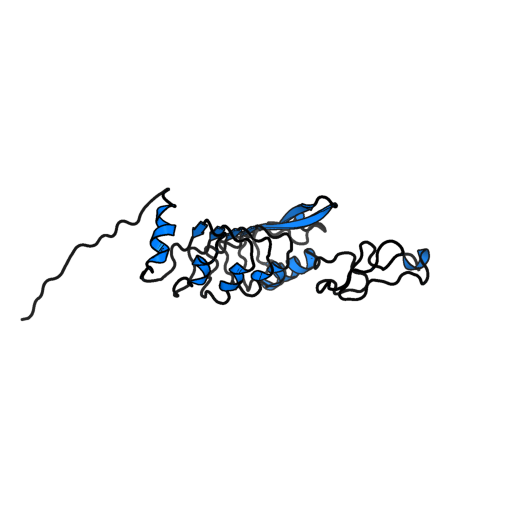.609 1.00 95.75 130 ILE A CA 1
ATOM 1005 C C . ILE A 1 130 ? 2.868 -1.798 13.145 1.00 95.75 130 ILE A C 1
ATOM 1007 O O . ILE A 1 130 ? 1.745 -1.690 13.620 1.00 95.75 130 ILE A O 1
ATOM 1011 N N . SER A 1 131 ? 3.674 -0.752 13.026 1.00 94.12 131 SER A N 1
ATOM 1012 C CA . SER A 1 131 ? 3.242 0.631 13.186 1.00 94.12 131 SER A CA 1
ATOM 1013 C C . SER A 1 131 ? 2.738 1.121 11.833 1.00 94.12 131 SER A C 1
ATOM 1015 O O . SER A 1 131 ? 3.536 1.478 10.964 1.00 94.12 131 SER A O 1
ATOM 1017 N N . PHE A 1 132 ? 1.422 1.081 11.627 1.00 96.00 132 PHE A N 1
ATOM 1018 C CA . PHE A 1 132 ? 0.799 1.601 10.412 1.00 96.00 132 PHE A CA 1
ATOM 1019 C C . PHE A 1 132 ? 0.497 3.096 10.561 1.00 96.00 132 PHE A C 1
ATOM 1021 O O . PHE A 1 132 ? -0.002 3.528 11.598 1.00 96.00 132 PHE A O 1
ATOM 1028 N N . GLN A 1 133 ? 0.781 3.873 9.518 1.00 94.12 133 GLN A N 1
ATOM 1029 C CA . GLN A 1 133 ? 0.445 5.293 9.417 1.00 94.12 133 GLN A CA 1
ATOM 1030 C C . GLN A 1 133 ? -0.159 5.554 8.039 1.00 94.12 133 GLN A C 1
ATOM 1032 O O . GLN A 1 133 ? 0.249 4.927 7.063 1.00 94.12 133 GLN A O 1
ATOM 1037 N N . PHE A 1 134 ? -1.117 6.478 7.960 1.00 96.50 134 PHE A N 1
ATOM 1038 C CA . PHE A 1 134 ? -1.738 6.850 6.688 1.00 96.50 134 PHE A CA 1
ATOM 1039 C C . PHE A 1 134 ? -0.903 7.859 5.886 1.00 96.50 134 PHE A C 1
ATOM 1041 O O . PHE A 1 134 ? -1.267 8.142 4.756 1.00 96.50 134 PHE A O 1
ATOM 1048 N N . ASP A 1 135 ? 0.210 8.366 6.431 1.00 95.62 135 ASP A N 1
ATOM 1049 C CA . ASP A 1 135 ? 1.040 9.386 5.779 1.00 95.62 135 ASP A CA 1
ATOM 1050 C C . ASP A 1 135 ? 1.517 8.955 4.380 1.00 95.62 135 ASP A C 1
ATOM 1052 O O . ASP A 1 135 ? 2.185 7.930 4.208 1.00 95.62 135 ASP A O 1
ATOM 1056 N N . GLY A 1 136 ? 1.171 9.752 3.371 1.00 93.62 136 GLY A N 1
ATOM 1057 C CA . GLY A 1 136 ? 1.515 9.524 1.973 1.00 93.62 136 GLY A CA 1
ATOM 1058 C C . GLY A 1 136 ? 0.595 8.538 1.253 1.00 93.62 136 GLY A C 1
ATOM 1059 O O . GLY A 1 136 ? 0.844 8.251 0.077 1.00 93.62 136 GLY A O 1
ATOM 1060 N N . ILE A 1 137 ? -0.453 8.013 1.904 1.00 96.94 137 ILE A N 1
ATOM 1061 C CA . ILE A 1 137 ? -1.381 7.054 1.286 1.00 96.94 137 ILE A CA 1
ATOM 1062 C C . ILE A 1 137 ? -2.158 7.664 0.122 1.00 96.94 137 ILE A C 1
ATOM 1064 O O . ILE A 1 137 ? -2.570 6.942 -0.783 1.00 96.94 137 ILE A O 1
ATOM 1068 N N . GLU A 1 138 ? -2.298 8.991 0.071 1.00 94.31 138 GLU A N 1
ATOM 1069 C CA . GLU A 1 138 ? -2.893 9.701 -1.057 1.00 94.31 138 GLU A CA 1
ATOM 1070 C C . GLU A 1 138 ? -2.129 9.473 -2.366 1.00 94.31 138 GLU A C 1
ATOM 1072 O O . GLU A 1 138 ? -2.690 9.728 -3.431 1.00 94.31 138 GLU A O 1
ATOM 1077 N N . ASN A 1 139 ? -0.873 9.018 -2.320 1.00 90.06 139 ASN A N 1
ATOM 1078 C CA . ASN A 1 139 ? -0.091 8.690 -3.513 1.00 90.06 139 ASN A CA 1
ATOM 1079 C C . ASN A 1 139 ? -0.529 7.368 -4.155 1.00 90.06 139 ASN A C 1
ATOM 1081 O O . ASN A 1 139 ? -0.368 7.201 -5.365 1.00 90.06 139 ASN A O 1
ATOM 1085 N N . ALA A 1 140 ? -1.172 6.479 -3.393 1.00 93.81 140 ALA A N 1
ATOM 1086 C CA . ALA A 1 140 ? -1.682 5.205 -3.882 1.00 93.81 140 ALA A CA 1
ATOM 1087 C C . ALA A 1 140 ? -3.021 5.409 -4.616 1.00 93.81 140 ALA A C 1
ATOM 1089 O O . ALA A 1 140 ? -4.088 4.986 -4.169 1.00 93.81 140 ALA A O 1
ATOM 1090 N N . LYS A 1 141 ? -2.979 6.102 -5.762 1.00 91.12 141 LYS A N 1
ATOM 1091 C CA . LYS A 1 141 ? -4.169 6.529 -6.526 1.00 91.12 141 LYS A CA 1
ATOM 1092 C C . LYS A 1 141 ? -5.088 5.373 -6.919 1.00 91.12 141 LYS A C 1
ATOM 1094 O O . LYS A 1 141 ? -6.307 5.544 -6.951 1.00 91.12 141 LYS A O 1
ATOM 1099 N N . SER A 1 142 ? -4.500 4.214 -7.191 1.00 95.94 142 SER A N 1
ATOM 1100 C CA . SER A 1 142 ? -5.199 3.006 -7.635 1.00 95.94 142 SER A CA 1
ATOM 1101 C C . SER A 1 142 ? -5.712 2.140 -6.480 1.00 95.94 142 SER A C 1
ATOM 1103 O O . SER A 1 142 ? -6.429 1.177 -6.741 1.00 95.94 142 SER A O 1
ATOM 1105 N N . LEU A 1 143 ? -5.384 2.470 -5.221 1.00 98.50 143 LEU A N 1
ATOM 1106 C CA . LEU A 1 143 ? -5.693 1.627 -4.066 1.00 98.50 143 LEU A CA 1
ATOM 1107 C C . LEU A 1 143 ? -7.205 1.531 -3.864 1.00 98.50 143 LEU A C 1
ATOM 1109 O O . LEU A 1 143 ? -7.869 2.547 -3.675 1.00 98.50 143 LEU A O 1
ATOM 1113 N N . GLN A 1 144 ? -7.727 0.307 -3.889 1.00 98.62 144 GLN A N 1
ATOM 1114 C CA . GLN A 1 144 ? -9.151 -0.014 -3.765 1.00 98.62 144 GLN A CA 1
ATOM 1115 C C . GLN A 1 144 ? -9.459 -0.768 -2.475 1.00 98.62 144 GLN A C 1
ATOM 1117 O O . GLN A 1 144 ? -10.532 -0.565 -1.902 1.00 98.62 144 GLN A O 1
ATOM 1122 N N . VAL A 1 145 ? -8.537 -1.616 -2.018 1.00 98.88 145 VAL A N 1
ATOM 1123 C CA . VAL A 1 145 ? -8.704 -2.423 -0.808 1.00 98.88 145 VAL A CA 1
ATOM 1124 C C . VAL A 1 145 ? -7.502 -2.237 0.106 1.00 98.88 145 VAL A C 1
ATOM 1126 O O . VAL A 1 145 ? -6.363 -2.455 -0.309 1.00 98.88 145 VAL A O 1
ATOM 1129 N N . LEU A 1 146 ? -7.779 -1.865 1.355 1.00 98.75 146 LEU A N 1
ATOM 1130 C CA . LEU A 1 146 ? -6.794 -1.790 2.428 1.00 98.75 146 LEU A CA 1
ATOM 1131 C C . LEU A 1 146 ? -7.248 -2.655 3.605 1.00 98.75 146 LEU A C 1
ATOM 1133 O O . LEU A 1 146 ? -8.260 -2.349 4.245 1.00 98.75 146 LEU A O 1
ATOM 1137 N N . ASP A 1 147 ? -6.475 -3.694 3.919 1.00 98.62 147 ASP A N 1
ATOM 1138 C CA . ASP A 1 147 ? -6.641 -4.486 5.137 1.00 98.62 147 ASP A CA 1
ATOM 1139 C C . ASP A 1 147 ? -5.450 -4.310 6.084 1.00 98.62 147 ASP A C 1
ATOM 1141 O O . ASP A 1 147 ? -4.328 -4.754 5.835 1.00 98.62 147 ASP A O 1
ATOM 1145 N N . ILE A 1 148 ? -5.725 -3.645 7.203 1.00 97.75 148 ILE A N 1
ATOM 1146 C CA . ILE A 1 148 ? -4.808 -3.436 8.326 1.00 97.75 148 ILE A CA 1
ATOM 1147 C C . ILE A 1 148 ? -5.415 -3.979 9.626 1.00 97.75 148 ILE A C 1
ATOM 1149 O O . ILE A 1 148 ? -5.133 -3.490 10.727 1.00 97.75 148 ILE A O 1
ATOM 1153 N N . THR A 1 149 ? -6.268 -4.999 9.515 1.00 96.75 149 THR A N 1
ATOM 1154 C CA . THR A 1 149 ? -6.855 -5.723 10.645 1.00 96.75 149 THR A CA 1
ATOM 1155 C C . THR A 1 149 ? -5.765 -6.317 11.531 1.00 96.75 149 THR A C 1
ATOM 1157 O O . THR A 1 149 ? -4.839 -6.960 11.043 1.00 96.75 149 THR A O 1
ATOM 1160 N N . SER A 1 150 ? -5.889 -6.164 12.851 1.00 95.94 15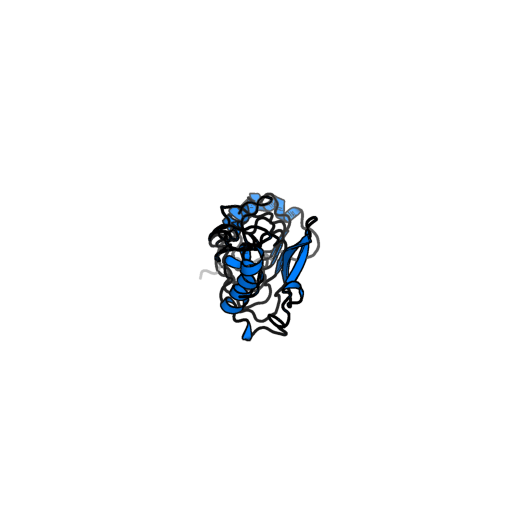0 SER A N 1
ATOM 1161 C CA . SER A 1 150 ? -4.938 -6.734 13.819 1.00 95.94 150 SER A CA 1
ATOM 1162 C C . SER A 1 150 ? -3.477 -6.339 13.550 1.00 95.94 150 SER A C 1
ATOM 1164 O O . SER A 1 150 ? -2.597 -7.191 13.639 1.00 95.94 150 SER A O 1
ATOM 1166 N N . THR A 1 151 ? -3.213 -5.080 13.192 1.00 96.31 151 THR A N 1
ATOM 1167 C CA . THR A 1 151 ? -1.847 -4.579 12.939 1.00 96.31 151 THR A CA 1
ATOM 1168 C C . THR A 1 151 ? -1.231 -3.884 14.147 1.00 96.31 151 THR A C 1
ATOM 1170 O O . THR A 1 151 ? -0.013 -3.788 14.247 1.00 96.31 151 THR A O 1
ATOM 1173 N N . GLY A 1 152 ? -2.066 -3.445 15.091 1.00 92.00 152 GLY A N 1
ATOM 1174 C CA . GLY A 1 152 ? -1.653 -2.671 16.257 1.00 92.00 152 GLY A CA 1
ATOM 1175 C C . GLY A 1 152 ? -1.902 -1.169 16.129 1.00 92.00 152 GLY A C 1
ATOM 1176 O O . GLY A 1 152 ? -1.518 -0.456 17.053 1.00 92.00 152 GLY A O 1
ATOM 1177 N N . LEU A 1 153 ? -2.574 -0.716 15.058 1.00 93.19 153 LEU A N 1
ATOM 1178 C CA . LEU A 1 153 ? -2.946 0.684 14.813 1.00 93.19 153 LEU A CA 1
ATOM 1179 C C . LEU A 1 153 ? -3.511 1.338 16.084 1.00 93.19 153 LEU A C 1
ATOM 1181 O O . LEU A 1 153 ? -4.437 0.805 16.701 1.00 93.19 153 LEU A O 1
ATOM 1185 N N . ASP A 1 154 ? -2.965 2.485 16.470 1.00 90.81 154 ASP A N 1
ATOM 1186 C CA . ASP A 1 154 ? -3.282 3.189 17.717 1.00 90.81 154 ASP A CA 1
ATOM 1187 C C . ASP A 1 154 ? -3.773 4.634 17.510 1.00 90.81 154 ASP A C 1
ATOM 1189 O O . ASP A 1 154 ? -4.396 5.187 18.418 1.00 90.81 154 ASP A O 1
ATOM 1193 N N . SER A 1 155 ? -3.590 5.195 16.309 1.00 91.56 155 SER A N 1
ATOM 1194 C CA . SER A 1 155 ? -4.010 6.540 15.896 1.00 91.56 155 SER A CA 1
ATOM 1195 C C . SER A 1 155 ? -4.671 6.533 14.507 1.00 91.56 155 SER A C 1
ATOM 1197 O O . SER A 1 155 ? -4.465 5.617 13.710 1.00 91.56 155 SER A O 1
ATOM 1199 N N . PH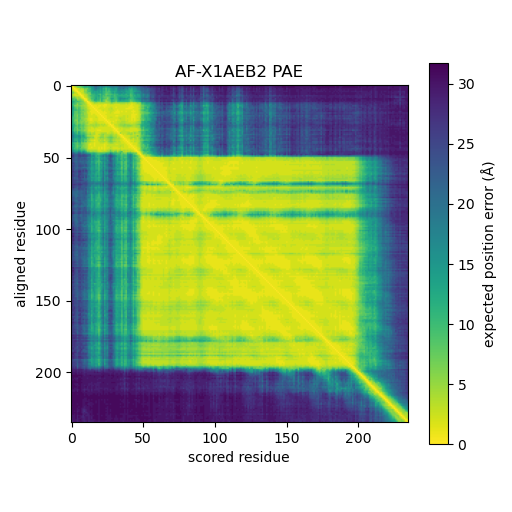E A 1 156 ? -5.463 7.567 14.209 1.00 92.31 156 PHE A N 1
ATOM 1200 C CA . PHE A 1 156 ? -6.009 7.853 12.875 1.00 92.31 156 PHE A CA 1
ATOM 1201 C C . PHE A 1 156 ? -5.318 9.046 12.193 1.00 92.31 156 PHE A C 1
ATOM 1203 O O . PHE A 1 156 ? -5.906 9.683 11.317 1.00 92.31 156 PHE A O 1
ATOM 1210 N N . ASP A 1 157 ? -4.092 9.378 12.596 1.00 92.88 157 ASP A N 1
ATOM 1211 C CA . ASP A 1 157 ? -3.325 10.456 11.970 1.00 92.88 157 ASP A CA 1
ATOM 1212 C C . ASP A 1 157 ? -3.232 10.264 10.449 1.00 92.88 157 ASP A C 1
ATOM 1214 O O . ASP A 1 157 ? -2.918 9.171 9.967 1.00 92.88 157 ASP A O 1
ATOM 1218 N N . TYR A 1 158 ? -3.495 11.349 9.714 1.00 96.38 158 TYR A N 1
ATOM 1219 C CA . TYR A 1 158 ? -3.483 11.433 8.250 1.00 96.38 158 TYR A CA 1
ATOM 1220 C C . TYR A 1 158 ? -4.549 10.603 7.524 1.00 96.38 158 TYR A C 1
ATOM 1222 O O . TYR A 1 158 ? -4.509 10.486 6.301 1.00 96.38 158 TYR A O 1
ATOM 1230 N N . ILE A 1 159 ? -5.538 10.035 8.222 1.00 96.00 159 ILE A N 1
ATOM 1231 C CA . ILE A 1 159 ? -6.548 9.179 7.581 1.00 96.00 159 ILE A CA 1
ATOM 1232 C C . ILE A 1 159 ? -7.370 9.899 6.500 1.00 96.00 159 ILE A C 1
ATOM 1234 O O . ILE A 1 159 ? -7.900 9.260 5.594 1.00 96.00 159 ILE A O 1
ATOM 1238 N N . GLU A 1 160 ? -7.469 11.230 6.550 1.00 96.69 160 GLU A N 1
ATOM 1239 C CA . GLU A 1 160 ? -8.097 12.044 5.508 1.00 96.69 160 GLU A CA 1
ATOM 1240 C C . GLU A 1 160 ? -7.400 11.941 4.143 1.00 96.69 160 GLU A C 1
ATOM 1242 O O . GLU A 1 160 ? -8.042 12.176 3.119 1.00 96.69 160 GLU A O 1
ATOM 1247 N N . GLN A 1 161 ? -6.125 11.539 4.099 1.00 97.50 161 GLN A N 1
ATOM 1248 C CA . GLN A 1 161 ? -5.380 11.314 2.857 1.00 97.50 161 GLN A CA 1
ATOM 1249 C C . GLN A 1 161 ? -5.948 10.151 2.029 1.00 97.50 161 GLN A C 1
ATOM 1251 O O . GLN A 1 161 ? -5.783 10.132 0.807 1.00 97.50 161 GLN A O 1
ATOM 1256 N N . LEU A 1 162 ? -6.730 9.247 2.637 1.00 97.88 162 LEU A N 1
ATOM 1257 C CA . LEU A 1 162 ? -7.502 8.236 1.904 1.00 97.88 162 LEU A CA 1
ATOM 1258 C C . LEU A 1 162 ? -8.426 8.855 0.844 1.00 97.88 162 LEU A C 1
ATOM 1260 O O . LEU A 1 162 ? -8.706 8.206 -0.162 1.00 97.88 162 LEU A O 1
ATOM 1264 N N . ALA A 1 163 ? -8.852 10.113 1.004 1.00 96.75 163 ALA A N 1
ATOM 1265 C CA . ALA A 1 163 ? -9.651 10.819 0.002 1.00 96.75 163 ALA A CA 1
ATOM 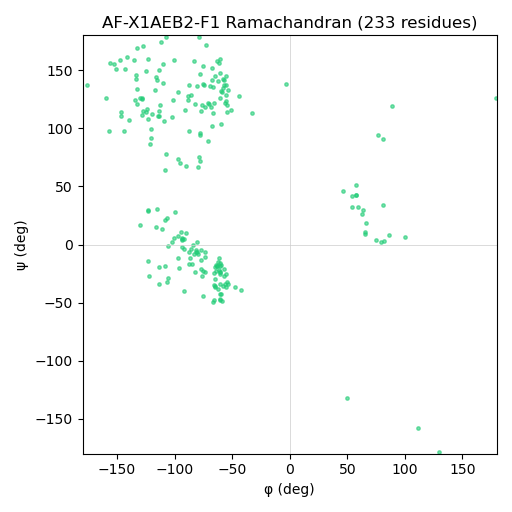1266 C C . ALA A 1 163 ? -8.916 11.021 -1.339 1.00 96.75 163 ALA A C 1
ATOM 1268 O O . ALA A 1 163 ? -9.557 11.283 -2.355 1.00 96.75 163 ALA A O 1
ATOM 1269 N N . GLY A 1 164 ? -7.583 10.907 -1.355 1.00 94.56 164 GLY A N 1
ATOM 1270 C CA . GLY A 1 164 ? -6.763 10.954 -2.565 1.00 94.56 164 GLY A CA 1
ATOM 1271 C C . GLY A 1 164 ? -6.640 9.621 -3.311 1.00 94.56 164 GLY A C 1
ATOM 1272 O O . GLY A 1 164 ? -5.961 9.593 -4.340 1.00 94.56 164 GLY A O 1
ATOM 1273 N N . THR A 1 165 ? -7.264 8.554 -2.805 1.00 97.19 165 THR A N 1
ATOM 1274 C CA . THR A 1 165 ? -7.210 7.183 -3.343 1.00 97.19 165 THR A CA 1
ATOM 1275 C C . THR A 1 165 ? -8.530 6.775 -4.007 1.00 97.19 165 THR A C 1
ATOM 1277 O O . THR A 1 165 ? -9.504 7.529 -3.998 1.00 97.19 165 THR A O 1
ATOM 1280 N N . SER A 1 166 ? -8.578 5.558 -4.552 1.00 97.62 166 SER A N 1
ATOM 1281 C CA . SER A 1 166 ? -9.792 4.941 -5.105 1.00 97.62 166 SER A CA 1
ATOM 1282 C C . SER A 1 166 ? -10.437 3.944 -4.130 1.00 97.62 166 SER A C 1
ATOM 1284 O O . SER A 1 166 ? -11.063 2.977 -4.566 1.00 97.62 166 SER A O 1
ATOM 1286 N N . ILE A 1 167 ? -10.255 4.139 -2.817 1.00 98.25 167 ILE A N 1
ATOM 1287 C CA . ILE A 1 167 ? -10.613 3.145 -1.800 1.00 98.25 167 ILE A CA 1
ATOM 1288 C C . ILE A 1 167 ? -12.111 2.805 -1.827 1.00 98.25 167 ILE A C 1
ATOM 1290 O O . ILE A 1 167 ? -12.983 3.677 -1.832 1.00 98.25 167 ILE A O 1
ATOM 1294 N N . THR A 1 168 ? -12.400 1.507 -1.812 1.00 98.12 168 THR A N 1
ATOM 1295 C CA . THR A 1 168 ? -13.754 0.934 -1.807 1.00 98.12 168 THR A CA 1
ATOM 1296 C C . THR A 1 168 ? -13.994 0.024 -0.611 1.00 98.12 168 THR A C 1
ATOM 1298 O O . THR A 1 168 ? -15.129 -0.072 -0.138 1.00 98.12 168 THR A O 1
ATOM 1301 N N . GLU A 1 169 ? -12.938 -0.589 -0.075 1.00 98.19 169 GLU A N 1
ATOM 1302 C CA . GLU A 1 169 ? -13.005 -1.469 1.085 1.00 98.19 169 GLU A CA 1
ATOM 1303 C C . GLU A 1 169 ? -11.886 -1.138 2.079 1.00 98.19 169 GLU A C 1
ATOM 1305 O O . GLU A 1 169 ? -10.705 -1.134 1.729 1.00 98.19 169 GLU A O 1
ATOM 1310 N N . LEU A 1 170 ? -12.267 -0.864 3.328 1.00 97.69 170 LEU A N 1
ATOM 1311 C CA . LEU A 1 170 ? -11.350 -0.524 4.412 1.00 97.69 170 LEU A CA 1
ATOM 1312 C C . LEU A 1 170 ? -11.597 -1.423 5.627 1.00 97.69 170 LEU A C 1
ATOM 1314 O O . LEU A 1 170 ? -12.638 -1.338 6.290 1.00 97.69 170 LEU A O 1
ATOM 1318 N N . TYR A 1 171 ? -10.608 -2.250 5.953 1.00 96.69 171 TYR A N 1
ATOM 1319 C CA . TYR A 1 171 ? -10.635 -3.160 7.093 1.00 96.69 171 TYR A CA 1
ATOM 1320 C C . TYR A 1 171 ? -9.589 -2.734 8.126 1.00 96.69 171 TYR A C 1
ATOM 1322 O O . TYR A 1 171 ? -8.388 -2.766 7.882 1.00 96.69 171 TYR A O 1
ATOM 1330 N N . MET A 1 172 ? -10.050 -2.316 9.305 1.00 93.75 172 MET A N 1
ATOM 1331 C CA . MET A 1 172 ? -9.198 -1.836 10.402 1.00 93.75 172 MET A CA 1
ATOM 1332 C C . MET A 1 172 ? -9.531 -2.511 11.732 1.00 93.75 172 MET A C 1
ATOM 1334 O O . MET A 1 172 ? -9.159 -2.019 12.794 1.00 93.75 172 MET A O 1
ATOM 1338 N N . SER A 1 173 ? -10.249 -3.632 11.698 1.00 91.25 173 SER A N 1
ATOM 1339 C CA . SER A 1 173 ? -10.757 -4.276 12.905 1.00 91.25 173 SER A CA 1
ATOM 1340 C C . SER A 1 173 ? -9.652 -4.775 13.843 1.00 91.25 173 SER A C 1
ATOM 1342 O O . SER A 1 173 ? -8.523 -5.028 13.428 1.00 91.25 173 SER A O 1
ATOM 1344 N N . ASN A 1 174 ? -9.991 -4.957 15.123 1.00 91.62 174 ASN A N 1
ATOM 1345 C CA . ASN A 1 174 ? -9.088 -5.534 16.128 1.00 91.62 174 ASN A CA 1
ATOM 1346 C C . ASN A 1 174 ? -7.759 -4.764 16.305 1.00 91.62 174 ASN A C 1
ATOM 1348 O O . ASN A 1 174 ? -6.692 -5.362 16.423 1.00 91.62 174 ASN A O 1
ATOM 1352 N N . ASN A 1 175 ? -7.838 -3.435 16.332 1.00 91.31 175 ASN A N 1
ATOM 1353 C CA . ASN A 1 175 ? -6.710 -2.537 16.569 1.00 91.31 175 ASN A CA 1
ATOM 1354 C C . ASN A 1 175 ? -6.830 -1.809 17.923 1.00 91.31 175 ASN A C 1
ATOM 1356 O O . ASN A 1 175 ? -7.833 -1.929 18.627 1.00 91.31 175 ASN A O 1
ATOM 1360 N N . ASN A 1 176 ? -5.796 -1.055 18.300 1.00 86.12 176 ASN A N 1
ATOM 1361 C CA . ASN A 1 176 ? -5.647 -0.420 19.614 1.00 86.12 176 ASN A CA 1
ATOM 1362 C C . ASN A 1 176 ? -6.139 1.036 19.662 1.00 86.12 176 ASN A C 1
ATOM 1364 O O . ASN A 1 176 ? -5.885 1.740 20.642 1.00 86.12 176 ASN A O 1
ATOM 1368 N N . VAL A 1 177 ? -6.839 1.502 18.625 1.00 83.75 177 VAL A N 1
ATOM 1369 C CA . VAL A 1 177 ? -7.313 2.886 18.556 1.00 83.75 177 VAL A CA 1
ATOM 1370 C C . VAL A 1 177 ? -8.401 3.132 19.606 1.00 83.75 177 VAL A C 1
ATOM 1372 O O . VAL A 1 177 ? -9.475 2.524 19.567 1.00 83.75 177 VAL A O 1
ATOM 1375 N N . ASN A 1 178 ? -8.124 4.054 20.532 1.00 78.25 178 ASN A N 1
ATOM 1376 C CA . ASN A 1 178 ? -9.047 4.487 21.594 1.00 78.25 178 ASN A CA 1
ATOM 1377 C C . ASN A 1 178 ? -9.804 5.780 21.238 1.00 78.25 178 ASN A C 1
ATOM 1379 O O . ASN A 1 178 ? -10.493 6.369 22.074 1.00 78.25 178 ASN A O 1
ATOM 1383 N N . GLU A 1 179 ? -9.659 6.238 19.998 1.00 79.38 179 GLU A N 1
ATOM 1384 C CA . GLU A 1 179 ? -10.256 7.460 19.475 1.00 79.38 179 GLU A CA 1
ATOM 1385 C C . GLU A 1 179 ? -11.500 7.168 18.633 1.00 79.38 179 GLU A C 1
ATOM 1387 O O . GLU A 1 179 ? -11.711 6.060 18.130 1.00 79.38 179 GLU A O 1
ATOM 1392 N N . ARG A 1 180 ? -12.361 8.180 18.481 1.00 83.69 180 ARG A N 1
ATOM 1393 C CA . ARG A 1 180 ? -13.524 8.098 17.592 1.00 83.69 180 ARG A CA 1
ATOM 1394 C C . ARG A 1 180 ? -13.040 8.036 16.142 1.00 83.69 180 ARG A C 1
ATOM 1396 O O . ARG A 1 180 ? -12.145 8.779 15.766 1.00 83.69 180 ARG A O 1
ATOM 1403 N N . ILE A 1 181 ? -13.723 7.236 15.327 1.00 86.88 181 ILE A N 1
ATOM 1404 C CA . ILE A 1 181 ? -13.568 7.226 13.867 1.00 86.88 181 ILE A CA 1
ATOM 1405 C C . ILE A 1 181 ? -13.781 8.650 13.307 1.00 86.88 181 ILE A C 1
ATOM 1407 O O . ILE A 1 181 ? -14.872 9.202 13.515 1.00 86.88 181 ILE A O 1
ATOM 1411 N N . PRO A 1 182 ? -12.781 9.245 12.628 1.00 90.38 182 PRO A N 1
ATOM 1412 C CA . PRO A 1 182 ? -12.875 10.588 12.067 1.00 90.38 182 PRO A CA 1
ATOM 1413 C C . PRO A 1 182 ? -13.986 10.722 11.031 1.00 90.38 182 PRO A C 1
ATOM 1415 O O . PRO A 1 182 ? -14.288 9.780 10.296 1.00 90.38 182 PRO A O 1
ATOM 1418 N N . ASP A 1 183 ? -14.587 11.913 10.963 1.00 89.00 183 ASP A N 1
ATOM 1419 C CA . ASP A 1 183 ? -15.718 12.143 10.064 1.00 89.00 183 ASP A CA 1
ATOM 1420 C C . ASP A 1 183 ? -15.307 12.043 8.575 1.00 89.00 183 ASP A C 1
ATOM 1422 O O . ASP A 1 183 ? -16.120 11.640 7.747 1.00 89.00 183 ASP A O 1
ATOM 1426 N N . SER A 1 184 ? -14.024 12.279 8.265 1.00 91.94 184 SER A N 1
ATOM 1427 C CA . SER A 1 184 ? -13.435 12.152 6.923 1.00 91.94 184 SER A CA 1
ATOM 1428 C C . SER A 1 184 ? -13.598 10.762 6.302 1.00 91.94 184 SER A C 1
ATOM 1430 O O . SER A 1 184 ? -13.689 10.662 5.082 1.00 91.94 184 SER A O 1
ATOM 1432 N N . ILE A 1 185 ? -13.703 9.692 7.103 1.00 91.06 185 ILE A N 1
ATOM 1433 C CA . ILE A 1 185 ? -13.984 8.345 6.574 1.00 91.06 185 ILE A CA 1
ATOM 1434 C C . ILE A 1 185 ? -15.378 8.283 5.943 1.00 91.06 185 ILE A C 1
ATOM 1436 O O . ILE A 1 185 ? -15.566 7.608 4.934 1.00 91.06 185 ILE A O 1
ATOM 1440 N N . TYR A 1 186 ? -16.361 8.988 6.509 1.00 86.12 186 TYR A N 1
ATOM 1441 C CA . TYR A 1 186 ? -17.723 8.996 5.968 1.00 86.12 186 TYR A CA 1
ATOM 1442 C C . TYR A 1 186 ? -17.855 9.891 4.725 1.00 86.12 186 TYR A C 1
ATOM 1444 O O . TYR A 1 186 ? -18.845 9.771 4.006 1.00 86.12 186 TYR A O 1
ATOM 1452 N N . ASP A 1 187 ? -16.862 10.745 4.451 1.00 90.81 187 ASP A N 1
ATOM 1453 C CA . ASP A 1 187 ? -16.789 11.568 3.238 1.00 90.81 187 ASP A CA 1
ATOM 1454 C C . ASP A 1 187 ? -16.197 10.799 2.036 1.00 90.81 187 ASP A C 1
ATOM 1456 O O . ASP A 1 187 ? -16.239 11.281 0.900 1.00 90.81 187 ASP A O 1
ATOM 1460 N N . LEU A 1 188 ? -15.675 9.582 2.251 1.00 93.50 188 LEU A N 1
ATOM 1461 C CA . LEU A 1 188 ? -15.144 8.716 1.197 1.00 93.50 188 LEU A CA 1
ATOM 1462 C C . LEU A 1 188 ? -16.284 8.157 0.333 1.00 93.50 188 LEU A C 1
ATOM 1464 O O . LEU A 1 188 ? -16.821 7.082 0.582 1.00 93.50 188 LEU A O 1
ATOM 1468 N N . THR A 1 189 ? -16.649 8.894 -0.717 1.00 90.19 189 THR A N 1
ATOM 1469 C CA . THR A 1 189 ? -17.804 8.571 -1.582 1.00 90.19 189 THR A CA 1
ATOM 1470 C C . THR A 1 189 ? -17.732 7.216 -2.296 1.00 90.19 189 THR A C 1
ATOM 1472 O O . THR A 1 189 ? -18.774 6.682 -2.671 1.00 90.19 189 THR A O 1
ATOM 1475 N N . GLY A 1 190 ? -16.529 6.665 -2.490 1.00 92.38 190 GLY A N 1
ATOM 1476 C CA . GLY A 1 190 ? -16.313 5.344 -3.088 1.00 92.38 190 GLY A CA 1
ATOM 1477 C C . GLY A 1 190 ? -16.356 4.184 -2.091 1.00 92.38 190 GLY A C 1
ATOM 1478 O O . GLY A 1 190 ? -16.420 3.031 -2.514 1.00 92.38 190 GLY A O 1
ATOM 1479 N N . LEU A 1 191 ? -16.343 4.462 -0.783 1.00 96.00 191 LEU A N 1
ATOM 1480 C CA . LEU A 1 191 ? -16.237 3.434 0.246 1.00 96.00 191 LEU A CA 1
ATOM 1481 C C . LEU A 1 191 ? -17.555 2.662 0.381 1.00 96.00 191 LEU A C 1
ATOM 1483 O O . LEU A 1 191 ? -18.597 3.210 0.741 1.00 96.00 191 LEU A O 1
ATOM 1487 N N . THR A 1 192 ? -17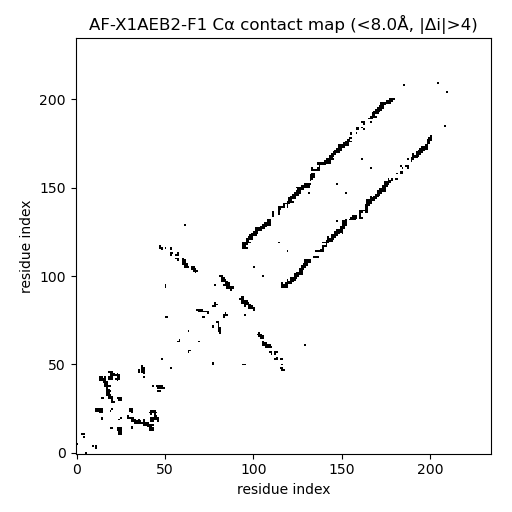.491 1.361 0.120 1.00 94.00 192 THR A N 1
ATOM 1488 C CA . THR A 1 192 ? -18.630 0.435 0.190 1.00 94.00 192 THR A CA 1
ATOM 1489 C C . THR A 1 192 ? -18.567 -0.473 1.413 1.00 94.00 192 THR A C 1
ATOM 1491 O O . THR A 1 192 ? -19.609 -0.860 1.943 1.00 94.00 192 THR A O 1
ATOM 1494 N N . ILE A 1 193 ? -17.360 -0.778 1.901 1.00 92.50 193 ILE A N 1
ATOM 1495 C CA . ILE A 1 193 ? -17.140 -1.627 3.072 1.00 92.50 193 ILE A CA 1
ATOM 1496 C C . ILE A 1 193 ? -16.225 -0.908 4.063 1.00 92.50 193 ILE A C 1
ATOM 1498 O O . ILE A 1 193 ? -15.110 -0.520 3.727 1.00 92.50 193 ILE A O 1
ATOM 1502 N N . LEU A 1 194 ? -16.693 -0.778 5.307 1.00 93.19 194 LEU A N 1
ATOM 1503 C CA . LEU A 1 194 ? -15.912 -0.287 6.442 1.00 93.19 194 LEU A CA 1
ATOM 1504 C C . LEU A 1 194 ? -16.018 -1.278 7.605 1.00 93.19 194 LEU A C 1
ATOM 1506 O O . LEU A 1 194 ? -17.078 -1.400 8.225 1.00 93.19 194 LEU A O 1
ATOM 1510 N N . ASN A 1 195 ? -14.921 -1.958 7.939 1.00 90.06 195 ASN A N 1
ATOM 1511 C CA . ASN A 1 195 ? -14.854 -2.842 9.101 1.00 90.06 195 ASN A CA 1
ATOM 1512 C C . ASN A 1 195 ? -13.977 -2.247 10.206 1.00 90.06 195 ASN A C 1
ATOM 1514 O O . ASN A 1 195 ? -12.752 -2.273 10.150 1.00 90.06 195 ASN A O 1
ATOM 1518 N N . VAL A 1 196 ? -14.645 -1.777 11.254 1.00 87.12 196 VAL A N 1
ATOM 1519 C CA . VAL A 1 196 ? -14.072 -1.159 12.463 1.00 87.12 196 VAL A CA 1
ATOM 1520 C C . VAL A 1 196 ? -14.516 -1.917 13.716 1.00 87.12 196 VAL A C 1
ATOM 1522 O O . VAL A 1 196 ? -14.707 -1.356 14.799 1.00 87.12 196 VAL A O 1
ATOM 1525 N N . SER A 1 197 ? -14.766 -3.219 13.579 1.00 81.62 197 SER A N 1
ATOM 1526 C CA . SER A 1 197 ? -15.164 -4.043 14.717 1.00 81.62 197 SER A CA 1
ATOM 1527 C C . SER A 1 197 ? -14.032 -4.141 15.752 1.00 81.62 197 SER A C 1
ATOM 1529 O O . SER A 1 197 ? -12.849 -4.164 15.416 1.00 81.62 197 SER A O 1
ATOM 1531 N N . LYS A 1 198 ? -14.401 -4.192 17.041 1.00 73.50 198 LYS A N 1
ATOM 1532 C CA . LYS A 1 198 ? -13.474 -4.265 18.190 1.00 73.50 198 LYS A CA 1
ATOM 1533 C C . LYS A 1 198 ? -12.524 -3.066 18.373 1.00 73.50 198 LYS A C 1
ATOM 1535 O O . LYS A 1 198 ? -11.495 -3.222 19.018 1.00 73.50 198 LYS A O 1
ATOM 1540 N N . HIS A 1 199 ? -12.883 -1.871 17.903 1.00 63.72 199 HIS A N 1
ATOM 1541 C CA . HIS A 1 199 ? -12.263 -0.642 18.413 1.00 63.72 199 HIS A CA 1
ATOM 1542 C C . HIS A 1 199 ? -12.812 -0.323 19.811 1.00 63.72 199 HIS A C 1
ATOM 1544 O O . HIS A 1 199 ? -14.016 -0.431 20.064 1.00 63.72 199 HIS A O 1
ATOM 1550 N N . LEU A 1 200 ? -11.939 0.076 20.734 1.00 53.78 200 LEU A N 1
ATOM 1551 C CA . LEU A 1 200 ? -12.302 0.467 22.096 1.00 53.78 200 LEU A CA 1
ATOM 1552 C C . LEU A 1 200 ? -12.890 1.886 22.095 1.00 53.78 200 LEU A C 1
ATOM 1554 O O . LEU A 1 200 ? -12.265 2.828 22.564 1.00 53.78 200 LEU A O 1
ATOM 1558 N N . THR A 1 201 ? -14.110 2.074 21.586 1.00 55.09 201 THR A N 1
ATOM 1559 C CA . THR A 1 201 ? -14.829 3.340 21.791 1.00 55.09 201 THR A CA 1
ATOM 1560 C C . THR A 1 201 ? -16.252 3.139 22.285 1.00 55.09 201 THR A C 1
ATOM 1562 O O . THR A 1 201 ? -17.081 2.444 21.698 1.00 55.09 201 THR A O 1
ATOM 1565 N N . ALA A 1 202 ? -16.546 3.799 23.407 1.00 45.97 202 ALA A N 1
ATOM 1566 C CA . ALA A 1 202 ? -17.892 3.989 23.916 1.00 45.97 202 ALA A CA 1
ATOM 1567 C C . ALA A 1 202 ? -18.714 4.753 22.862 1.00 45.97 202 ALA A C 1
ATOM 1569 O O . ALA A 1 202 ? -18.553 5.959 22.675 1.00 45.97 202 ALA A O 1
ATOM 1570 N N . MET A 1 203 ? -19.574 4.032 22.143 1.00 47.62 203 MET A N 1
ATOM 1571 C CA . MET A 1 203 ? -20.447 4.571 21.102 1.00 47.62 203 MET A CA 1
ATOM 1572 C C . MET A 1 203 ? -21.248 5.792 21.581 1.00 47.62 203 MET A C 1
ATOM 1574 O O . MET A 1 203 ? -22.180 5.683 22.378 1.00 47.62 203 MET A O 1
ATOM 1578 N N . ARG A 1 204 ? -20.986 6.944 20.964 1.00 44.69 204 ARG A N 1
ATOM 1579 C CA . ARG A 1 204 ? -22.034 7.904 20.598 1.00 44.69 204 ARG A CA 1
ATOM 1580 C C . ARG A 1 204 ? -21.984 8.084 19.083 1.00 44.69 204 ARG A C 1
ATOM 1582 O O . ARG A 1 204 ? -21.222 8.905 18.573 1.00 44.69 204 ARG A O 1
ATOM 1589 N N . LEU A 1 205 ? -22.776 7.280 18.366 1.00 45.22 205 LEU A N 1
ATOM 1590 C CA . LEU A 1 205 ? -22.981 7.455 16.927 1.00 45.22 205 LEU A CA 1
ATOM 1591 C C . LEU A 1 205 ? -23.518 8.866 16.643 1.00 45.22 205 LEU A C 1
ATOM 1593 O O . LEU A 1 205 ? -24.404 9.356 17.344 1.00 45.22 205 LEU A O 1
ATOM 1597 N N . HIS A 1 206 ? -22.986 9.510 15.603 1.00 46.06 206 HIS A N 1
ATOM 1598 C CA . HIS A 1 206 ? -23.652 10.646 14.966 1.00 46.06 206 HIS A CA 1
ATOM 1599 C C . HIS A 1 206 ? -24.815 10.154 14.096 1.00 46.06 206 HIS A C 1
ATOM 1601 O O . HIS A 1 206 ? -24.791 9.040 13.576 1.00 46.06 206 HIS A O 1
ATOM 1607 N N . ALA A 1 207 ? -25.816 11.015 13.911 1.00 43.66 207 ALA A N 1
ATOM 1608 C CA . ALA A 1 207 ? -27.036 10.730 13.156 1.00 43.66 207 ALA A CA 1
ATOM 1609 C C . ALA A 1 207 ? -26.808 10.370 11.668 1.00 43.66 207 ALA A C 1
ATOM 1611 O O . ALA A 1 207 ? -27.706 9.806 11.054 1.00 43.66 207 ALA A O 1
ATOM 1612 N N . HIS A 1 208 ? -25.625 10.640 11.098 1.00 42.75 208 HIS A N 1
ATOM 1613 C CA . HIS A 1 208 ? -25.293 10.306 9.703 1.00 42.75 208 HIS A CA 1
ATOM 1614 C C . HIS A 1 208 ? -24.845 8.849 9.486 1.00 42.75 208 HIS A C 1
ATOM 1616 O O . HIS A 1 208 ? -25.024 8.322 8.397 1.00 42.75 208 HIS A O 1
ATOM 1622 N N . ALA A 1 209 ? -24.339 8.156 10.512 1.00 44.41 209 ALA A N 1
ATOM 1623 C CA . ALA A 1 209 ? -23.882 6.766 10.380 1.00 44.41 209 ALA A CA 1
ATOM 1624 C C . ALA A 1 209 ? -25.030 5.729 10.417 1.00 44.41 209 ALA A C 1
ATOM 1626 O O . ALA A 1 209 ? -24.811 4.540 10.192 1.00 44.41 209 ALA A O 1
ATOM 1627 N N . GLN A 1 210 ? -26.267 6.162 10.698 1.00 44.38 210 GLN A N 1
ATOM 1628 C CA . GLN A 1 210 ? -27.433 5.272 10.767 1.00 44.38 210 GLN A CA 1
ATOM 1629 C C . GLN A 1 210 ? -27.917 4.791 9.389 1.00 44.38 210 GLN A C 1
ATOM 1631 O O . GLN A 1 210 ? -28.536 3.733 9.322 1.00 44.38 210 GLN A O 1
ATOM 1636 N N . SER A 1 211 ? -27.626 5.514 8.301 1.00 46.38 211 SER A N 1
ATOM 1637 C CA . SER A 1 211 ? -27.949 5.055 6.941 1.00 46.38 211 SER A CA 1
ATOM 1638 C C . SER A 1 211 ? -26.983 3.963 6.469 1.00 46.38 211 SER A C 1
ATOM 1640 O O . SER A 1 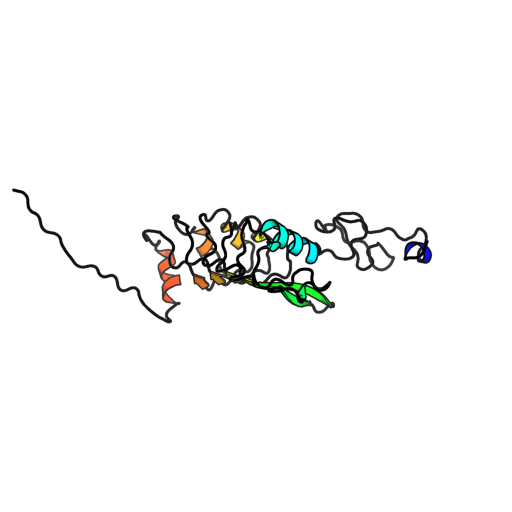211 ? -27.428 2.927 5.982 1.00 46.38 211 SER A O 1
ATOM 1642 N N . PHE A 1 212 ? -25.680 4.139 6.702 1.00 43.03 212 PHE A N 1
ATOM 1643 C CA . PHE A 1 212 ? -24.625 3.215 6.259 1.00 43.03 212 PHE A CA 1
ATOM 1644 C C . PHE A 1 212 ? -24.685 1.827 6.918 1.00 43.03 212 PHE A C 1
ATOM 1646 O O . PHE A 1 212 ? -24.430 0.820 6.267 1.00 43.03 212 PHE A O 1
ATOM 1653 N N . LEU A 1 213 ? -25.063 1.740 8.199 1.00 45.34 213 LEU A N 1
ATOM 1654 C CA . LEU A 1 213 ? -25.138 0.456 8.915 1.00 45.34 213 LEU A CA 1
ATOM 1655 C C . LEU A 1 213 ? -26.434 -0.330 8.652 1.00 45.34 213 LEU A C 1
ATOM 1657 O O . LEU A 1 213 ? -26.563 -1.461 9.118 1.00 45.34 213 LEU A O 1
ATOM 1661 N N . SER A 1 214 ? -27.399 0.249 7.931 1.00 39.78 214 SER A N 1
ATOM 1662 C CA . SER A 1 214 ? -28.679 -0.410 7.639 1.00 39.78 214 SER A CA 1
ATOM 1663 C C . SER A 1 214 ? -28.664 -1.289 6.381 1.00 39.78 214 SER A C 1
ATOM 1665 O O . SER A 1 214 ? -29.513 -2.172 6.270 1.00 39.78 214 SER A O 1
ATOM 1667 N N . ASP A 1 215 ? -27.669 -1.124 5.500 1.00 36.16 215 ASP A N 1
ATOM 1668 C CA . ASP A 1 215 ? -27.548 -1.886 4.243 1.00 36.16 215 ASP A CA 1
ATOM 1669 C C . ASP A 1 215 ? -26.598 -3.098 4.323 1.00 36.16 215 ASP A C 1
ATOM 1671 O O . ASP A 1 215 ? -26.641 -3.975 3.463 1.00 36.16 215 ASP A O 1
ATOM 1675 N N . SER A 1 216 ? -25.806 -3.237 5.393 1.00 35.66 216 SER A N 1
ATOM 1676 C CA . SER A 1 216 ? -24.994 -4.439 5.652 1.00 35.66 216 SER A CA 1
ATOM 1677 C C . SER A 1 216 ? -25.729 -5.397 6.595 1.00 35.66 216 SER A C 1
ATOM 1679 O O . SER A 1 216 ? -25.389 -5.562 7.767 1.00 35.66 216 SER A O 1
ATOM 1681 N N . THR A 1 217 ? -26.801 -6.025 6.104 1.00 36.84 217 THR A N 1
ATOM 1682 C CA . THR A 1 217 ? -27.471 -7.122 6.824 1.00 36.84 217 THR A CA 1
ATOM 1683 C C . THR A 1 217 ? -27.201 -8.467 6.166 1.00 36.84 217 THR A C 1
ATOM 1685 O O . THR A 1 217 ? -28.066 -9.088 5.557 1.00 36.84 217 THR A O 1
ATOM 1688 N N . SER A 1 218 ? -26.007 -8.996 6.419 1.00 32.53 218 SER A N 1
ATOM 1689 C CA . SER A 1 218 ? -25.809 -10.444 6.468 1.00 32.53 218 SER A CA 1
ATOM 1690 C C . SER A 1 218 ? -24.873 -10.814 7.619 1.00 32.53 218 SER A C 1
ATOM 1692 O O . SER A 1 218 ? -23.669 -10.620 7.554 1.00 32.53 218 SER A O 1
ATOM 1694 N N . HIS A 1 219 ? -25.495 -11.401 8.647 1.00 31.97 219 HIS A N 1
ATOM 1695 C CA . HIS A 1 219 ? -24.926 -12.143 9.777 1.00 31.97 219 HIS A CA 1
ATOM 1696 C C . HIS A 1 219 ? -24.343 -11.384 10.995 1.00 31.97 219 HIS A C 1
ATOM 1698 O O . HIS A 1 219 ? -23.146 -11.224 11.168 1.00 31.97 219 HIS A O 1
ATOM 1704 N N . GLN A 1 220 ? -25.265 -11.176 11.949 1.00 37.31 220 GLN A N 1
ATOM 1705 C CA . GLN A 1 220 ? -25.228 -11.686 13.334 1.00 37.31 220 GLN A CA 1
ATOM 1706 C C . GLN A 1 220 ? -24.536 -10.890 14.473 1.00 37.31 220 GLN A C 1
ATOM 1708 O O . GLN A 1 220 ? -23.325 -10.764 14.563 1.00 37.31 220 GLN A O 1
ATOM 1713 N N . PHE A 1 221 ? -25.406 -10.556 15.445 1.00 31.94 221 PHE A N 1
ATOM 1714 C CA . PHE A 1 221 ? -25.215 -10.233 16.869 1.00 31.94 221 PHE A CA 1
ATOM 1715 C C . PHE A 1 221 ? -24.674 -8.858 17.274 1.00 31.94 221 PHE A C 1
ATOM 1717 O O . PHE A 1 221 ? -23.497 -8.716 17.562 1.00 31.94 221 PHE A O 1
ATOM 1724 N N . LEU A 1 222 ? -25.602 -7.935 17.562 1.00 29.64 222 LEU A N 1
ATOM 1725 C CA . LEU A 1 222 ? -25.621 -7.196 18.833 1.00 29.64 222 LEU A CA 1
ATOM 1726 C C . LEU A 1 222 ? -27.080 -6.966 19.270 1.00 29.64 222 LEU A C 1
ATOM 1728 O O . LEU A 1 222 ? -27.745 -6.038 18.819 1.00 29.64 222 LEU A O 1
ATOM 1732 N N . THR A 1 223 ? -27.597 -7.812 20.162 1.00 28.36 223 THR A N 1
ATOM 1733 C CA . THR A 1 223 ? -28.741 -7.436 21.008 1.00 28.36 223 THR A CA 1
ATOM 1734 C C . THR A 1 223 ? -28.205 -6.704 22.239 1.00 28.36 223 THR A C 1
ATOM 1736 O O . THR A 1 223 ? -27.335 -7.260 22.913 1.00 28.36 223 THR A O 1
ATOM 1739 N N . PRO A 1 224 ? -28.709 -5.514 22.597 1.00 34.06 224 PRO A N 1
ATOM 1740 C CA . PRO A 1 224 ? -28.352 -4.876 23.856 1.00 34.06 224 PRO A CA 1
ATOM 1741 C C . PRO A 1 224 ? -29.121 -5.541 25.005 1.00 34.06 224 PRO A C 1
ATOM 1743 O O . PRO A 1 224 ? -30.346 -5.451 25.084 1.00 34.06 224 PRO A O 1
ATOM 1746 N N . SER A 1 225 ? -28.415 -6.196 25.926 1.00 29.69 225 SER A N 1
ATOM 1747 C CA . SER A 1 225 ? -28.977 -6.558 27.228 1.00 29.69 225 SER A CA 1
ATOM 1748 C C . SER A 1 225 ? -28.991 -5.316 28.126 1.00 29.69 225 SER A C 1
ATOM 1750 O O . SER A 1 225 ? -27.997 -4.993 28.776 1.00 29.69 225 SER A O 1
ATOM 1752 N N . LEU A 1 226 ? -30.122 -4.609 28.139 1.00 31.98 226 LEU A N 1
ATOM 1753 C CA . LEU A 1 226 ? -30.445 -3.533 29.078 1.00 31.98 226 LEU A CA 1
ATOM 1754 C C . LEU A 1 226 ? -31.725 -3.900 29.841 1.00 31.98 226 LEU A C 1
ATOM 1756 O O . LEU A 1 226 ? -32.828 -3.728 29.329 1.00 31.98 226 LEU A O 1
ATOM 1760 N N . HIS A 1 227 ? -31.553 -4.409 31.058 1.00 31.78 227 HIS A N 1
ATOM 1761 C CA . HIS A 1 227 ? -32.472 -4.381 32.208 1.00 31.78 227 HIS A CA 1
ATOM 1762 C C . HIS A 1 227 ? -31.699 -5.033 33.366 1.00 31.78 227 HIS A C 1
ATOM 1764 O O . HIS A 1 227 ? -31.047 -6.046 33.148 1.00 31.78 227 HIS A O 1
ATOM 1770 N N . SER A 1 228 ? -31.693 -4.580 34.611 1.00 36.47 228 SER A N 1
ATOM 1771 C CA . SER A 1 228 ? -32.292 -3.437 35.297 1.00 36.47 228 SER A CA 1
ATOM 1772 C C . SER A 1 228 ? -31.839 -3.606 36.748 1.00 36.47 228 SER A C 1
ATOM 1774 O O . SER A 1 228 ? -32.095 -4.670 37.298 1.00 36.47 228 SER A O 1
ATOM 1776 N N . ASP A 1 229 ? -31.215 -2.611 37.372 1.00 29.70 22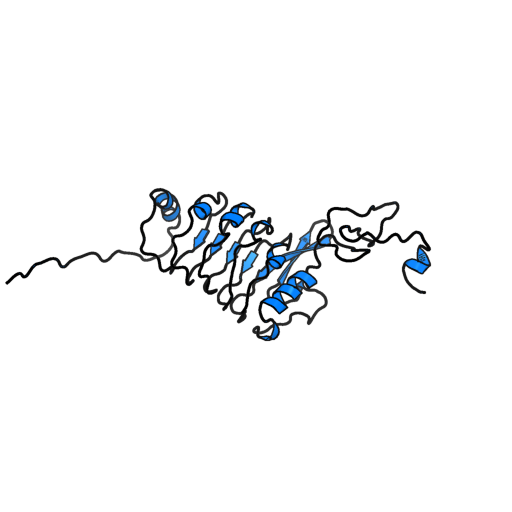9 ASP A N 1
ATOM 1777 C CA . ASP A 1 229 ? -31.302 -2.491 38.831 1.00 29.70 229 ASP A CA 1
ATOM 1778 C C . ASP A 1 229 ? -31.040 -1.047 39.270 1.00 29.70 229 ASP A C 1
ATOM 1780 O O . ASP A 1 229 ? -29.913 -0.570 39.388 1.00 29.70 229 ASP A O 1
ATOM 1784 N N . CYS A 1 230 ? -32.146 -0.340 39.486 1.00 31.62 230 CYS A N 1
ATOM 1785 C CA . CYS A 1 230 ? -32.225 0.831 40.340 1.00 31.62 230 CYS A CA 1
ATOM 1786 C C . CYS A 1 230 ? -33.141 0.455 41.503 1.00 31.62 230 CYS A C 1
ATOM 1788 O O . CYS A 1 230 ? -34.345 0.391 41.289 1.00 31.62 230 CYS A O 1
ATOM 1790 N N . THR A 1 231 ? -32.611 0.324 42.723 1.00 35.53 231 THR A N 1
ATOM 1791 C CA . THR A 1 231 ? -33.290 0.883 43.905 1.00 35.53 231 THR A CA 1
ATOM 1792 C C . THR A 1 231 ? -32.342 1.078 45.089 1.00 35.53 231 THR A C 1
ATOM 1794 O O . THR A 1 231 ? -31.637 0.170 45.508 1.00 35.53 231 THR A O 1
ATOM 1797 N N . GLN A 1 232 ? -32.362 2.319 45.577 1.00 40.00 232 GLN A N 1
ATOM 1798 C CA . GLN A 1 232 ? -32.123 2.824 46.933 1.00 40.00 232 GLN A CA 1
ATOM 1799 C C . GLN A 1 232 ? -31.866 1.814 48.065 1.00 40.00 232 GLN A C 1
ATOM 1801 O O . GLN A 1 232 ? -32.682 0.933 48.309 1.00 40.00 232 GLN A O 1
ATOM 1806 N N . GLN A 1 233 ? -30.892 2.148 48.919 1.00 34.66 233 GLN A N 1
ATOM 1807 C CA . GLN A 1 233 ? -31.146 2.219 50.361 1.00 34.66 233 GLN A CA 1
ATOM 1808 C C . GLN A 1 233 ? -30.298 3.327 51.004 1.00 34.66 233 GLN A C 1
ATOM 1810 O O . GLN A 1 233 ? -29.073 3.264 51.057 1.00 34.66 233 GLN A O 1
ATOM 1815 N N . ILE A 1 234 ? -31.006 4.378 51.422 1.00 35.72 234 ILE A N 1
ATOM 1816 C CA . ILE A 1 234 ? -30.633 5.283 52.505 1.00 35.72 234 ILE A CA 1
ATOM 1817 C C . ILE A 1 234 ? -31.277 4.668 53.747 1.00 35.72 234 ILE A C 1
ATOM 1819 O O . ILE A 1 234 ? -32.502 4.570 53.774 1.00 35.72 234 ILE A O 1
ATOM 1823 N N . GLU A 1 235 ? -30.462 4.238 54.705 1.00 43.22 235 GLU A N 1
ATOM 1824 C CA . GLU A 1 235 ? -30.628 4.371 56.164 1.00 43.22 235 GLU A CA 1
ATOM 1825 C C . GLU A 1 235 ? -29.329 3.932 56.852 1.00 43.22 235 GLU A C 1
ATOM 1827 O O . GLU A 1 235 ? -28.792 2.861 56.487 1.00 43.22 235 GLU A O 1
#